Protein AF-A0A7S1RWF3-F1 (afdb_monomer)

Organism: Alexandrium catenella (NCBI:txid2925)

Mean predicted aligned error: 12.51 Å

Sequence (361 aa):
VRQMLWALLYLHDNSIVHRDLKLENWLIEEVDGPTRVKLIDFGLSCTWDWDQGRLLTRSCGTTCYMAPEVVERRKYTHKADLWSLGVIVSSLLSGRRPQRAESTFGRGLTYECFGASIAELSGECHTPESCECEAWPDDVSSAARDFVERLLAPDPDERMDARQALGHPWLLQHCGRPGGGAYRRQKADNTYPSLIEGWRRFAELSPVMRALLVEFAFASRWPEGSMRPAVELWAELSEHQATVRLVDFEHRLKQSIGSEAAARLFSTIASSRRSVDSLAPEQIGYSEFLAACLPGCFTNDHLVSEVFRMLDTDNDGLIARAELLAVAAPASTAFAQSQRRAGNDLLCLSEFARLMSGLRR

Secondary structure (DSSP, 8-state):
-HHHHHHHHHHHHTTEE-----GGGEEES-SSSS--EEE--GGG-EE--TTTT--B----S-GGG--HHHHTT--B-THHHHHHHHHHHHHHHH-PPPPP--S-TT--HHHHHHHHHHHHHHT-----TT---PPPPTTS-HHHHHHHHHHS-SSTTTSPPHHHHHT-HHHHHTTS-SSS---------S--HHHHHHHHHHHHS-HHHHHHHHHHHHHPPPPTTTTHHHHHHHHHHTTTSSSEEHHHHHHHHHHHH-HHHHHHHHHHHHTTS-TT----TTEE-HHHHHHHHHHHHS-HHHHHHHHHHHH-SS-SSEEEHHHHHHH-TTTHHHHHHHHHTTT-SEEEHHHHHHHTGGG--

Solvent-accessible surface area (backbone atoms only — not comparable to full-atom values): 20679 Å² total; per-residue (Å²): 106,74,66,57,35,45,54,48,36,48,33,50,77,67,30,34,35,52,51,49,58,49,73,89,32,50,44,67,79,42,93,92,50,78,89,41,74,45,83,52,75,67,87,66,37,47,79,46,55,74,93,73,69,60,63,44,60,83,66,72,60,53,77,52,32,55,26,65,47,42,77,64,55,36,67,40,64,65,50,40,46,34,22,10,47,20,48,48,52,47,25,69,72,63,74,44,78,78,59,72,61,78,82,61,90,91,56,52,47,76,49,56,57,48,40,52,72,54,24,70,78,70,76,64,78,85,74,68,99,78,69,82,56,74,74,78,56,90,85,59,49,70,51,55,50,53,54,33,51,38,24,54,36,84,53,62,85,77,20,41,50,45,68,57,52,65,70,31,64,51,58,58,68,63,74,76,57,91,73,90,76,62,73,74,80,61,75,81,84,70,70,67,61,50,39,55,50,6,36,52,24,43,60,61,31,51,69,46,58,36,23,49,37,24,48,47,47,63,74,55,84,74,64,87,72,60,58,45,71,54,56,53,50,46,53,60,41,19,70,72,49,78,38,32,38,52,68,50,46,26,68,69,33,32,86,80,64,32,49,72,54,34,50,52,49,48,49,50,43,33,72,25,53,63,93,81,65,89,65,57,80,60,33,31,49,63,42,35,51,50,27,31,26,43,62,34,61,41,58,57,72,58,50,50,51,52,53,46,56,69,38,23,78,85,70,80,66,41,34,41,60,67,38,47,47,70,73,28,87,66,49,24,60,60,42,57,55,56,36,65,78,70,74,56,68,60,39,40,66,73,56,49,48,58,70,49,41,37,53,76,109

Nearest PDB structures (foldseek):
  8p5l-assembly2_B  TM=7.449E-01  e=4.220E-08  Homo sapiens
  6ed6-assembly1_A  TM=7.618E-01  e=1.957E-06  Homo sapiens
  5hvk-assembly1_A  TM=7.773E-01  e=6.101E-06  Homo sapiens
  6cth-assembly1_A  TM=6.795E-01  e=2.649E-05  Theobroma cacao
  5tos-assembly2_B  TM=5.920E-01  e=6.762E-03  Arabidopsis thaliana

pLDDT: mean 77.28, std 18.46, range [28.23, 97.44]

Foldseek 3Di:
DLLVLQVLQLQVVVQKAQLADDPVQWDFPDPPDQGDIDGDDSVVMDGHDPPVVDFDQDQDYDQLLFALCSVVSHTHDSLRVLSSVLQVLLCVQQVDDRDHQPDDPRDRVVCLLLVQVVVVVVVDDDDDPPRPSPDGPPPQDPLSNVLSCLSNPNDSVSRDHSVRSSVRPVNVVVPDDPDDRPPPPPPPPPDLVLQVVLLQLLLLADLLVLLLLLLCLVPDDDDPPLCVVLVVVCCQQCVSHQWRFLVSQLVVCCVPQRNVVSNSSLLSLLSSDFPPDPDDSRIHGPSSSSSSRVLSSDPLLVVLVSSQPQQPPVPPQKHALVSLCVRRVGSSVVVSVVVVVVPDRIHGSVRSSVSSCSSVD

Radius of gyration: 24.41 Å; Cα contacts (8 Å, |Δi|>4): 459; chains: 1; bounding box: 65×36×68 Å

Structure (mmCIF, N/CA/C/O backbone):
data_AF-A0A7S1RWF3-F1
#
_entry.id   AF-A0A7S1RWF3-F1
#
loop_
_atom_site.group_PDB
_atom_site.id
_atom_site.type_symbol
_atom_site.label_atom_id
_atom_site.label_alt_id
_atom_site.label_comp_id
_atom_site.label_asym_id
_atom_site.label_entity_id
_atom_site.label_seq_id
_atom_site.pdbx_PDB_ins_code
_atom_site.Cartn_x
_atom_site.Cartn_y
_atom_site.Cartn_z
_atom_site.occupancy
_atom_site.B_iso_or_equiv
_atom_site.auth_seq_id
_atom_site.auth_comp_id
_atom_site.auth_asym_id
_atom_site.auth_atom_id
_atom_site.pdbx_PDB_model_num
ATOM 1 N N . VAL A 1 1 ? 14.019 2.494 -6.055 1.00 90.19 1 VAL A N 1
ATOM 2 C CA . VAL A 1 1 ? 13.656 1.262 -6.802 1.00 90.19 1 VAL A CA 1
ATOM 3 C C . VAL A 1 1 ? 12.891 0.248 -5.963 1.00 90.19 1 VAL A C 1
ATOM 5 O O . VAL A 1 1 ? 11.731 0.023 -6.257 1.00 90.19 1 VAL A O 1
ATOM 8 N N . ARG A 1 2 ? 13.464 -0.331 -4.899 1.00 86.81 2 ARG A N 1
ATOM 9 C CA . ARG A 1 2 ? 12.775 -1.368 -4.099 1.00 86.81 2 ARG A CA 1
ATOM 10 C C . ARG A 1 2 ? 11.379 -0.949 -3.590 1.00 86.81 2 ARG A C 1
ATOM 12 O O . ARG A 1 2 ? 10.420 -1.681 -3.769 1.00 86.81 2 ARG A O 1
ATOM 19 N N . GLN A 1 3 ? 11.253 0.271 -3.061 1.00 86.69 3 GLN A N 1
ATOM 20 C CA . GLN A 1 3 ? 9.960 0.851 -2.660 1.00 86.69 3 GLN A CA 1
ATOM 21 C C . GLN A 1 3 ? 8.982 1.044 -3.831 1.00 86.69 3 GLN A C 1
ATOM 23 O O . GLN A 1 3 ? 7.784 0.847 -3.662 1.00 86.69 3 GLN A O 1
ATOM 28 N N . MET A 1 4 ? 9.490 1.383 -5.023 1.00 93.62 4 MET A N 1
ATOM 29 C CA . MET A 1 4 ? 8.667 1.512 -6.230 1.00 93.62 4 MET A CA 1
ATOM 30 C C . MET A 1 4 ? 8.064 0.157 -6.607 1.00 93.62 4 MET A C 1
ATOM 32 O O . MET A 1 4 ? 6.874 0.070 -6.876 1.00 93.62 4 MET A O 1
ATOM 36 N N . LEU A 1 5 ? 8.861 -0.914 -6.536 1.00 91.94 5 LEU A N 1
ATOM 37 C CA . LEU A 1 5 ? 8.384 -2.273 -6.780 1.00 91.94 5 LEU A CA 1
ATOM 38 C C . LEU A 1 5 ? 7.345 -2.747 -5.760 1.00 91.94 5 LEU A C 1
ATOM 40 O O . LEU A 1 5 ? 6.425 -3.445 -6.162 1.00 91.94 5 LEU A O 1
ATOM 44 N N . TRP A 1 6 ? 7.439 -2.375 -4.477 1.00 84.75 6 TRP A N 1
ATOM 45 C CA . TRP A 1 6 ? 6.375 -2.704 -3.511 1.00 84.75 6 TRP A CA 1
ATOM 46 C C . TRP A 1 6 ? 5.055 -2.040 -3.854 1.00 84.75 6 TRP A C 1
ATOM 48 O O . TRP A 1 6 ? 4.017 -2.686 -3.756 1.00 84.75 6 TRP A O 1
ATOM 58 N N . ALA A 1 7 ? 5.097 -0.776 -4.278 1.00 90.25 7 ALA A N 1
ATOM 59 C CA . ALA A 1 7 ? 3.901 -0.091 -4.740 1.00 90.25 7 ALA A CA 1
ATOM 60 C C . ALA A 1 7 ? 3.307 -0.807 -5.964 1.00 90.25 7 ALA A C 1
ATOM 62 O O . ALA A 1 7 ? 2.114 -1.087 -5.968 1.00 90.25 7 ALA A O 1
ATOM 63 N N . LEU A 1 8 ? 4.126 -1.179 -6.956 1.00 92.75 8 LEU A N 1
ATOM 64 C CA . LEU A 1 8 ? 3.636 -1.912 -8.132 1.00 92.75 8 LEU A CA 1
ATOM 65 C C . LEU A 1 8 ? 3.104 -3.300 -7.787 1.00 92.75 8 LEU A C 1
ATOM 67 O O . LEU A 1 8 ? 2.027 -3.648 -8.249 1.00 92.75 8 LEU A O 1
ATOM 71 N N . LEU A 1 9 ? 3.802 -4.056 -6.937 1.00 85.88 9 LEU A N 1
ATOM 72 C CA . LEU A 1 9 ? 3.332 -5.356 -6.464 1.00 85.88 9 LEU A CA 1
ATOM 73 C C . LEU A 1 9 ? 1.958 -5.223 -5.803 1.00 85.88 9 LEU A C 1
ATOM 75 O O . LEU A 1 9 ? 1.048 -5.969 -6.141 1.00 85.88 9 LEU A O 1
ATOM 79 N N . TYR A 1 10 ? 1.797 -4.241 -4.913 1.00 83.50 10 TYR A N 1
ATOM 80 C CA . TYR A 1 10 ? 0.520 -3.977 -4.258 1.00 83.50 10 TYR A CA 1
ATOM 81 C C . TYR A 1 10 ? -0.584 -3.645 -5.268 1.00 83.50 10 TYR A C 1
ATOM 83 O O . TYR A 1 10 ? -1.677 -4.199 -5.174 1.00 83.50 10 TYR A O 1
ATOM 91 N N . LEU A 1 11 ? -0.317 -2.763 -6.237 1.00 89.31 11 LEU A N 1
ATOM 92 C CA . LEU A 1 11 ? -1.302 -2.416 -7.264 1.00 89.31 11 LEU A CA 1
ATOM 93 C C . LEU A 1 11 ? -1.687 -3.633 -8.107 1.00 89.31 11 LEU A C 1
ATOM 95 O O . LEU A 1 11 ? -2.872 -3.890 -8.298 1.00 89.31 11 LEU A O 1
ATOM 99 N N . HIS A 1 12 ? -0.702 -4.400 -8.571 1.00 88.81 12 HIS A N 1
ATOM 100 C CA . HIS A 1 12 ? -0.916 -5.534 -9.469 1.00 88.81 12 HIS A CA 1
ATOM 101 C C . HIS A 1 12 ? -1.639 -6.690 -8.766 1.00 88.81 12 HIS A C 1
ATOM 103 O O . HIS A 1 12 ? -2.588 -7.230 -9.337 1.00 88.81 12 HIS A O 1
ATOM 109 N N . ASP A 1 13 ? -1.283 -6.990 -7.510 1.00 80.38 13 ASP A N 1
ATOM 110 C CA . ASP A 1 13 ? -1.994 -7.965 -6.666 1.00 80.38 13 ASP A CA 1
ATOM 111 C C . ASP A 1 13 ? -3.457 -7.524 -6.417 1.00 80.38 13 ASP A C 1
ATOM 113 O O . ASP A 1 13 ? -4.355 -8.359 -6.354 1.00 80.38 13 ASP A O 1
ATOM 117 N N . ASN A 1 14 ? -3.728 -6.212 -6.359 1.00 79.81 14 ASN A 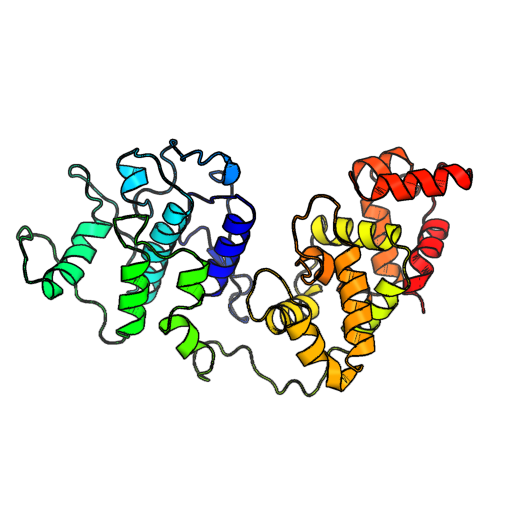N 1
ATOM 118 C CA . ASN A 1 14 ? -5.078 -5.640 -6.244 1.00 79.81 14 ASN A CA 1
ATOM 119 C C . ASN A 1 14 ? -5.738 -5.343 -7.596 1.00 79.81 14 ASN A C 1
ATOM 121 O O . ASN A 1 14 ? -6.684 -4.556 -7.659 1.00 79.81 14 ASN A O 1
ATOM 125 N N . SER A 1 15 ? -5.277 -5.968 -8.684 1.00 85.06 15 SER A N 1
ATOM 126 C CA . SER A 1 15 ? -5.924 -5.834 -9.993 1.00 85.06 15 SER A CA 1
ATOM 127 C C . SER A 1 15 ? -5.938 -4.395 -10.526 1.00 85.06 15 SER A C 1
ATOM 129 O O . SER A 1 15 ? -6.867 -4.005 -11.224 1.00 85.06 15 SER A O 1
ATOM 131 N N . ILE A 1 16 ? -4.937 -3.574 -10.204 1.00 89.88 16 ILE A N 1
ATOM 132 C CA . ILE A 1 16 ? -4.813 -2.180 -10.653 1.00 89.88 16 ILE A CA 1
ATOM 133 C C . ILE A 1 16 ? -3.540 -2.030 -11.482 1.00 89.88 16 ILE A C 1
ATOM 135 O O . ILE A 1 16 ? -2.468 -2.411 -11.036 1.00 89.88 16 ILE A O 1
ATOM 139 N N . VAL A 1 17 ? -3.634 -1.415 -12.662 1.00 93.75 17 VAL A N 1
ATOM 140 C CA . VAL A 1 17 ? -2.478 -1.055 -13.505 1.00 93.75 17 VAL A CA 1
ATOM 141 C C . VAL A 1 17 ? -2.359 0.465 -13.563 1.00 93.75 17 VAL A C 1
ATOM 143 O O . VAL A 1 17 ? -3.365 1.136 -13.807 1.00 93.75 17 VAL A O 1
ATOM 146 N N . HIS A 1 18 ? -1.157 1.013 -13.352 1.00 96.56 18 HIS A N 1
ATOM 147 C CA . HIS A 1 18 ? -0.939 2.461 -13.258 1.00 96.56 18 HIS A CA 1
ATOM 148 C C . HIS A 1 18 ? -0.924 3.152 -14.630 1.00 96.56 18 HIS A C 1
ATOM 150 O O . HIS A 1 18 ? -1.575 4.175 -14.832 1.00 96.56 18 HIS A O 1
ATOM 156 N N . ARG A 1 19 ? -0.205 2.576 -15.603 1.00 94.81 19 ARG A N 1
ATOM 157 C CA . ARG A 1 19 ? -0.109 3.000 -17.018 1.00 94.81 19 ARG A CA 1
ATOM 158 C C . ARG A 1 19 ? 0.566 4.343 -17.307 1.00 94.81 19 ARG A C 1
ATOM 160 O O . ARG A 1 19 ? 0.752 4.675 -18.474 1.00 94.81 19 ARG A O 1
ATOM 167 N N . ASP A 1 20 ? 0.943 5.110 -16.290 1.00 94.69 20 ASP A N 1
ATOM 168 C CA . ASP A 1 20 ? 1.729 6.345 -16.458 1.00 94.69 20 ASP A CA 1
ATOM 169 C C . ASP A 1 20 ? 2.846 6.479 -15.417 1.00 94.69 20 ASP A C 1
ATOM 171 O O . ASP A 1 20 ? 2.928 7.457 -14.676 1.00 94.69 20 ASP A O 1
ATOM 175 N N . LEU A 1 21 ? 3.688 5.453 -15.290 1.00 96.12 21 LEU A N 1
ATOM 176 C CA . LEU A 1 21 ? 4.871 5.562 -14.438 1.00 96.12 21 LEU A CA 1
ATOM 177 C C . LEU A 1 21 ? 5.940 6.406 -15.129 1.00 96.12 21 LEU A C 1
ATOM 179 O O . LEU A 1 21 ? 6.385 6.097 -16.231 1.00 96.12 21 LEU A O 1
ATOM 183 N N . LYS A 1 22 ? 6.374 7.448 -14.429 1.00 90.44 22 LYS A N 1
ATOM 184 C CA . LYS A 1 22 ? 7.424 8.384 -14.836 1.00 90.44 22 LYS A CA 1
ATOM 185 C C . LYS A 1 22 ? 8.070 8.988 -13.596 1.00 90.44 22 LYS A C 1
ATOM 187 O O . LYS A 1 22 ? 7.510 8.865 -12.506 1.00 90.44 22 LYS A O 1
ATOM 192 N N . LEU A 1 23 ? 9.238 9.613 -13.735 1.00 90.69 23 LEU A N 1
ATOM 193 C CA . LEU A 1 23 ? 9.972 10.169 -12.587 1.00 90.69 23 LEU A CA 1
ATOM 194 C C . LEU A 1 23 ? 9.134 11.198 -11.814 1.00 90.69 23 LEU A C 1
ATOM 196 O O . LEU A 1 23 ? 9.163 11.220 -10.590 1.00 90.69 23 LEU A O 1
ATOM 200 N N . GLU A 1 24 ? 8.337 11.986 -12.528 1.00 92.50 24 GLU A N 1
ATOM 201 C CA . GLU A 1 24 ? 7.457 13.028 -12.002 1.00 92.50 24 GLU A CA 1
ATOM 202 C C . GLU A 1 24 ? 6.337 12.474 -11.111 1.00 92.50 24 GLU A C 1
ATOM 204 O O . GLU A 1 24 ? 5.846 13.183 -10.236 1.00 92.50 24 GLU A O 1
ATOM 209 N N . ASN A 1 25 ? 5.966 11.202 -11.295 1.00 96.06 25 ASN A N 1
ATOM 210 C CA . ASN A 1 25 ? 4.924 10.539 -10.511 1.00 96.06 25 ASN A CA 1
ATOM 211 C C . ASN A 1 25 ? 5.475 9.829 -9.259 1.00 96.06 25 ASN A C 1
ATOM 213 O O . ASN A 1 25 ? 4.728 9.146 -8.559 1.00 96.06 25 ASN A O 1
ATOM 217 N N . TRP A 1 26 ? 6.762 10.006 -8.937 1.00 94.69 26 TRP A N 1
ATOM 218 C CA . TRP A 1 26 ? 7.374 9.521 -7.699 1.00 94.69 26 TRP A CA 1
ATOM 219 C C . TRP A 1 26 ? 7.834 10.690 -6.833 1.00 94.69 26 TRP A C 1
ATOM 221 O O . TRP A 1 26 ? 8.863 11.309 -7.093 1.00 94.69 26 TRP A O 1
ATOM 231 N N . LEU A 1 27 ? 7.095 10.962 -5.759 1.00 92.81 27 LEU A N 1
ATOM 232 C CA . LEU A 1 27 ? 7.459 12.000 -4.797 1.00 92.81 27 LEU A CA 1
ATOM 233 C C . LEU A 1 27 ? 8.347 11.438 -3.692 1.00 92.81 27 LEU A C 1
ATOM 235 O O . LEU A 1 27 ? 8.145 10.308 -3.249 1.00 92.81 27 LEU A O 1
ATOM 239 N N . ILE A 1 28 ? 9.286 12.250 -3.214 1.00 88.50 28 ILE A N 1
ATOM 240 C CA . ILE A 1 28 ? 10.064 11.971 -2.005 1.00 88.50 28 ILE A CA 1
ATOM 241 C C . ILE A 1 28 ? 9.372 12.676 -0.836 1.00 88.50 28 ILE A C 1
ATOM 243 O O . ILE A 1 28 ? 9.060 13.858 -0.937 1.00 88.50 28 ILE A O 1
ATOM 247 N N . GLU A 1 29 ? 9.104 11.943 0.246 1.00 80.25 29 GLU A N 1
ATOM 248 C CA . GLU A 1 29 ? 8.371 12.453 1.415 1.00 80.25 29 GLU A CA 1
ATOM 249 C C . GLU A 1 29 ? 9.131 13.568 2.148 1.00 80.25 29 GLU A C 1
ATOM 251 O O . GLU A 1 29 ? 8.554 14.607 2.438 1.00 80.25 29 GLU A O 1
ATOM 256 N N . GLU A 1 30 ? 10.429 13.375 2.389 1.00 77.44 30 GLU A N 1
ATOM 257 C CA . GLU A 1 30 ? 11.297 14.325 3.091 1.00 77.44 30 GLU A CA 1
ATOM 258 C C . GLU A 1 30 ? 12.617 14.475 2.312 1.00 77.44 30 GLU A C 1
ATOM 260 O O . GLU A 1 30 ? 13.217 13.472 1.919 1.00 77.44 30 GLU A O 1
ATOM 265 N N . VAL A 1 31 ? 13.090 15.710 2.095 1.00 76.56 31 VAL A N 1
ATOM 266 C CA . VAL A 1 31 ? 14.331 15.986 1.333 1.00 76.56 31 VAL A CA 1
ATOM 267 C C . VAL A 1 31 ? 15.580 15.542 2.102 1.00 76.56 31 VAL A C 1
ATOM 269 O O . VAL A 1 31 ? 16.462 14.908 1.528 1.00 76.56 31 VAL A O 1
ATOM 272 N N . ASP A 1 32 ? 15.619 15.821 3.407 1.00 77.31 32 ASP A N 1
ATOM 273 C CA . ASP A 1 32 ? 16.770 15.549 4.284 1.00 77.31 32 ASP A CA 1
ATOM 274 C C . ASP A 1 32 ? 16.570 14.305 5.175 1.00 77.31 32 ASP A C 1
ATOM 276 O O . ASP A 1 32 ? 17.379 14.005 6.057 1.00 77.31 32 ASP A O 1
ATOM 280 N N . GLY A 1 33 ? 15.463 13.587 4.967 1.00 67.06 33 GLY A N 1
ATOM 281 C CA . GLY A 1 33 ? 15.070 12.410 5.735 1.00 67.06 33 GLY A CA 1
ATOM 282 C C . GLY A 1 33 ? 15.499 11.085 5.094 1.00 67.06 33 GLY A C 1
ATOM 283 O O . GLY A 1 33 ? 16.120 11.049 4.027 1.00 67.06 33 GLY A O 1
ATOM 284 N N . PRO A 1 34 ? 15.159 9.941 5.719 1.00 65.19 34 PRO A N 1
ATOM 285 C CA . PRO A 1 34 ? 15.287 8.652 5.053 1.00 65.19 34 PRO A CA 1
ATOM 286 C C . PRO A 1 34 ? 14.452 8.665 3.768 1.00 65.19 34 PRO A C 1
ATOM 288 O O . PRO A 1 34 ? 13.264 8.980 3.803 1.00 65.19 34 PRO A O 1
ATOM 291 N N . THR A 1 35 ? 15.054 8.291 2.637 1.00 78.44 35 THR A N 1
ATOM 292 C CA . THR A 1 35 ? 14.375 8.322 1.337 1.00 78.44 35 THR A CA 1
ATOM 293 C C . THR A 1 35 ? 13.134 7.433 1.357 1.00 78.44 35 THR A C 1
ATOM 295 O O . THR A 1 35 ? 13.234 6.202 1.345 1.00 78.44 35 THR A O 1
ATOM 298 N N . ARG A 1 36 ? 11.958 8.059 1.363 1.00 78.00 36 ARG A N 1
ATOM 299 C CA . ARG A 1 36 ? 10.649 7.412 1.247 1.00 78.00 36 ARG A CA 1
ATOM 300 C C . ARG A 1 36 ? 9.979 7.924 -0.013 1.00 78.00 36 ARG A C 1
ATOM 302 O O . ARG A 1 36 ? 9.821 9.132 -0.162 1.00 78.00 36 ARG A O 1
ATOM 309 N N . VAL A 1 37 ? 9.628 7.017 -0.921 1.00 87.88 37 VAL A N 1
ATOM 310 C CA . VAL A 1 37 ? 9.000 7.379 -2.197 1.00 87.88 37 VAL A CA 1
ATOM 311 C C . VAL A 1 37 ? 7.523 7.018 -2.201 1.00 87.88 37 VAL A C 1
ATOM 313 O O . VAL A 1 37 ? 7.147 5.930 -1.766 1.00 87.88 37 VAL A O 1
ATOM 316 N N . LYS A 1 38 ? 6.688 7.923 -2.707 1.00 89.44 38 LYS A N 1
ATOM 317 C CA . LYS A 1 38 ? 5.246 7.722 -2.866 1.00 89.44 38 LYS A CA 1
ATOM 318 C C . LYS A 1 38 ? 4.877 7.847 -4.340 1.00 89.44 38 LYS A C 1
ATOM 320 O O . LYS A 1 38 ? 5.266 8.815 -4.991 1.00 89.44 38 LYS A O 1
ATOM 325 N N . LEU A 1 39 ? 4.135 6.863 -4.842 1.00 94.69 39 LEU A N 1
ATOM 326 C CA . LEU A 1 39 ? 3.538 6.908 -6.173 1.00 94.69 39 LEU A CA 1
ATOM 327 C C . LEU A 1 39 ? 2.311 7.822 -6.145 1.00 94.69 39 LEU A C 1
ATOM 329 O O . LEU A 1 39 ? 1.476 7.703 -5.245 1.00 94.69 39 LEU A O 1
ATOM 333 N N . ILE A 1 40 ? 2.208 8.718 -7.119 1.00 94.44 40 ILE A N 1
ATOM 334 C CA . ILE A 1 40 ? 1.082 9.637 -7.288 1.00 94.44 40 ILE A CA 1
ATOM 335 C C . ILE A 1 40 ? 0.477 9.520 -8.692 1.00 94.44 40 ILE A C 1
ATOM 337 O O . ILE A 1 40 ? 1.041 8.867 -9.561 1.00 94.44 40 ILE A O 1
ATOM 341 N N . ASP A 1 41 ? -0.638 10.226 -8.894 1.00 92.62 41 ASP A N 1
ATOM 342 C CA . ASP A 1 41 ? -1.327 10.408 -10.179 1.00 92.62 41 ASP A CA 1
ATOM 343 C C . ASP A 1 41 ? -1.885 9.123 -10.817 1.00 92.62 41 ASP A C 1
ATOM 345 O O . ASP A 1 41 ? -1.406 8.605 -11.822 1.00 92.62 41 ASP A O 1
ATOM 349 N N . PHE A 1 42 ? -3.006 8.666 -10.259 1.00 94.38 42 PHE A N 1
ATOM 350 C CA . PHE A 1 42 ? -3.774 7.527 -10.759 1.00 94.38 42 PHE A CA 1
ATOM 351 C C . PHE A 1 42 ? -4.780 7.914 -11.860 1.00 94.38 42 PHE A C 1
ATOM 353 O O . PHE A 1 42 ? -5.691 7.140 -12.159 1.00 94.38 42 PHE A O 1
ATOM 360 N N . GLY A 1 43 ? -4.661 9.102 -12.470 1.00 90.50 43 GLY A N 1
ATOM 361 C CA . GLY A 1 43 ? -5.627 9.601 -13.458 1.00 90.50 43 GLY A CA 1
ATOM 362 C C . GLY A 1 43 ? -5.718 8.744 -14.725 1.00 90.50 43 GLY A C 1
ATOM 363 O O . GLY A 1 43 ? -6.749 8.723 -15.402 1.00 90.50 43 GLY A O 1
ATOM 364 N N . LEU A 1 44 ? -4.651 8.000 -15.030 1.00 90.38 44 LEU A N 1
ATOM 365 C CA . LEU A 1 44 ? -4.608 7.023 -16.113 1.00 90.38 44 LEU A CA 1
ATOM 366 C C . LEU A 1 44 ? -4.695 5.578 -15.626 1.00 90.38 44 LEU A C 1
ATOM 368 O O . LEU A 1 44 ? -4.688 4.690 -16.469 1.00 90.38 44 LEU A O 1
ATOM 372 N N . SER A 1 45 ? -4.850 5.305 -14.334 1.00 92.19 45 SER A N 1
ATOM 373 C CA . SER A 1 45 ? -4.933 3.934 -13.826 1.00 92.19 45 SER A CA 1
ATOM 374 C C . SER A 1 45 ? -6.234 3.240 -14.247 1.00 92.19 45 SER A C 1
ATOM 376 O O . SER A 1 45 ? -7.222 3.880 -14.618 1.00 92.19 45 SER A O 1
ATOM 378 N N . CYS A 1 46 ? -6.254 1.910 -14.230 1.00 89.06 46 CYS A N 1
ATOM 379 C CA . CYS A 1 46 ? -7.488 1.139 -14.399 1.00 89.06 46 CYS A CA 1
ATOM 380 C C . CYS A 1 46 ? -7.455 -0.176 -13.636 1.00 89.06 46 CYS A C 1
ATOM 382 O O . CYS A 1 46 ? -6.383 -0.708 -13.351 1.00 89.06 46 CYS A O 1
ATOM 384 N N . THR A 1 47 ? -8.641 -0.722 -13.378 1.00 85.69 47 THR A N 1
ATOM 385 C CA . THR A 1 47 ? -8.776 -2.091 -12.896 1.00 85.69 47 THR A CA 1
ATOM 386 C C . THR A 1 47 ? -8.586 -3.092 -14.033 1.00 85.69 47 THR A C 1
ATOM 388 O O . THR A 1 47 ? -8.913 -2.828 -15.194 1.00 85.69 47 THR A O 1
ATOM 391 N N . TRP A 1 48 ? -8.031 -4.243 -13.689 1.00 75.44 48 TRP A N 1
ATOM 392 C CA . TRP A 1 48 ? -7.721 -5.350 -14.570 1.00 75.44 48 TRP A CA 1
ATOM 393 C C . TRP A 1 48 ? -8.320 -6.627 -14.004 1.00 75.44 48 TRP A C 1
ATOM 395 O O . TRP A 1 48 ? -7.970 -7.037 -12.909 1.00 75.44 48 TRP A O 1
ATOM 405 N N . ASP A 1 49 ? -9.193 -7.283 -14.752 1.00 72.19 49 ASP A N 1
ATOM 406 C CA . ASP A 1 49 ? -9.766 -8.550 -14.310 1.00 72.19 49 ASP A CA 1
ATOM 407 C C . ASP A 1 49 ? -8.856 -9.714 -14.737 1.00 72.19 49 ASP A C 1
ATOM 409 O O . ASP A 1 49 ? -8.818 -10.084 -15.919 1.00 72.19 49 ASP A O 1
ATOM 413 N N . TRP A 1 50 ? -8.104 -10.264 -13.776 1.00 66.44 50 TRP A N 1
ATOM 414 C CA . TRP A 1 50 ? -7.241 -11.429 -13.983 1.00 66.44 50 TRP A CA 1
ATOM 415 C C . TRP A 1 50 ? -8.031 -12.682 -14.367 1.00 66.44 50 TRP A C 1
ATOM 417 O O . TRP A 1 50 ? -7.573 -13.443 -15.220 1.00 66.44 50 TRP A O 1
ATOM 427 N N . ASP A 1 51 ? -9.229 -12.860 -13.805 1.00 58.88 51 ASP A N 1
ATOM 428 C CA . ASP A 1 51 ? -10.041 -14.070 -13.959 1.00 58.88 51 ASP A CA 1
ATOM 429 C C . ASP A 1 51 ? -10.657 -14.171 -15.357 1.00 58.88 51 ASP A C 1
ATOM 431 O O . ASP A 1 51 ? -10.911 -15.262 -15.870 1.00 58.88 51 ASP A O 1
ATOM 435 N N . GLN A 1 52 ? -10.865 -13.029 -16.016 1.00 60.16 52 GLN A N 1
ATOM 436 C CA . GLN A 1 52 ? -11.404 -12.981 -17.375 1.00 60.16 52 GLN A CA 1
ATOM 437 C C . GLN A 1 52 ? -10.329 -12.906 -18.468 1.00 60.16 52 GLN A C 1
ATOM 439 O O . GLN A 1 52 ? -10.679 -12.843 -19.650 1.00 60.16 52 GLN A O 1
ATOM 444 N N . GLY A 1 53 ? -9.038 -12.859 -18.109 1.00 61.88 53 GLY A N 1
ATOM 445 C CA . GLY A 1 53 ? -7.934 -12.735 -19.071 1.00 61.88 53 GLY A CA 1
ATOM 446 C C . GLY A 1 53 ? -8.059 -11.512 -19.994 1.00 61.88 53 GLY A C 1
ATOM 447 O O . GLY A 1 53 ? -7.608 -11.535 -21.144 1.00 61.88 53 GLY A O 1
ATOM 448 N N . ARG A 1 54 ? -8.743 -10.451 -19.543 1.00 70.06 54 ARG A N 1
ATOM 449 C CA . ARG A 1 54 ? -9.095 -9.308 -20.395 1.00 70.06 54 ARG A CA 1
ATOM 450 C C . ARG A 1 54 ? -7.895 -8.410 -20.618 1.00 70.06 54 ARG A C 1
ATOM 452 O O . ARG A 1 54 ? -7.572 -7.630 -19.741 1.00 70.06 54 ARG A O 1
ATOM 459 N N . LEU A 1 55 ? -7.328 -8.444 -21.824 1.00 80.50 55 LEU A N 1
ATOM 460 C CA . LEU A 1 55 ? -6.206 -7.580 -22.190 1.00 80.50 55 LEU A CA 1
ATOM 461 C C . LEU A 1 55 ? -6.552 -6.087 -22.353 1.00 80.50 55 LEU A C 1
ATOM 463 O O . LEU A 1 55 ? -7.643 -5.733 -22.805 1.00 80.50 55 LEU A O 1
ATOM 467 N N . LEU A 1 56 ? -5.593 -5.210 -22.035 1.00 85.31 56 LEU A N 1
ATOM 468 C CA . LEU A 1 56 ? -5.737 -3.756 -22.025 1.00 85.31 56 LEU A CA 1
ATOM 469 C C . LEU A 1 56 ? -5.519 -3.312 -23.462 1.00 85.31 56 LEU A C 1
ATOM 471 O O . LEU A 1 56 ? -4.574 -3.746 -24.110 1.00 85.31 56 LEU A O 1
ATOM 475 N N . THR A 1 57 ? -6.396 -2.456 -23.971 1.00 84.94 57 THR A N 1
ATOM 476 C CA . THR A 1 57 ? -6.373 -2.031 -25.382 1.00 84.94 57 THR A CA 1
ATOM 477 C C . THR A 1 57 ? -6.135 -0.537 -25.552 1.00 84.94 57 THR A C 1
ATOM 479 O O . THR A 1 57 ? -5.733 -0.087 -26.623 1.00 84.94 57 THR A O 1
ATOM 482 N N . ARG A 1 58 ? -6.386 0.263 -24.509 1.00 86.62 58 ARG A N 1
ATOM 483 C CA . ARG A 1 58 ? -6.191 1.713 -24.557 1.00 86.62 58 ARG A CA 1
ATOM 484 C C . ARG A 1 58 ? -4.701 2.035 -24.483 1.00 86.62 58 ARG A C 1
ATOM 486 O O . ARG A 1 58 ? -4.077 1.791 -23.456 1.00 86.62 58 ARG A O 1
ATOM 493 N N . SER A 1 59 ? -4.166 2.647 -25.534 1.00 83.38 59 SER A N 1
ATOM 494 C CA . SER A 1 59 ? -2.834 3.259 -25.523 1.00 83.38 59 SER A CA 1
ATOM 495 C C . SER A 1 59 ? -2.888 4.593 -24.769 1.00 83.38 59 SER A C 1
ATOM 497 O O . SER A 1 59 ? -3.576 5.520 -25.200 1.00 83.38 59 SER A O 1
ATOM 499 N N . CYS A 1 60 ? -2.188 4.697 -23.641 1.00 84.62 60 CYS A N 1
ATOM 500 C CA 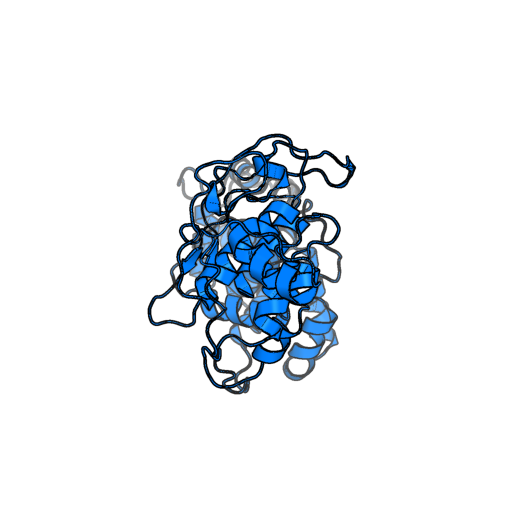. CYS A 1 60 ? -2.078 5.911 -22.825 1.00 84.62 60 CYS A CA 1
ATOM 501 C C . CYS A 1 60 ? -0.784 5.901 -22.000 1.00 84.62 60 CYS A C 1
ATOM 503 O O . CYS A 1 60 ? -0.145 4.859 -21.892 1.00 84.62 60 CYS A O 1
ATOM 505 N N . GLY A 1 61 ? -0.416 7.063 -21.451 1.00 83.25 61 GLY A N 1
ATOM 506 C CA . GLY A 1 61 ? 0.808 7.279 -20.672 1.00 83.25 61 GLY A CA 1
ATOM 507 C C . GLY A 1 61 ? 1.745 8.299 -21.323 1.00 83.25 61 GLY A C 1
ATOM 508 O O . GLY A 1 61 ? 1.379 8.981 -22.286 1.00 83.25 61 GLY A O 1
ATOM 509 N N . THR A 1 62 ? 2.973 8.375 -20.823 1.00 80.06 62 THR A N 1
ATOM 510 C CA . THR A 1 62 ? 4.017 9.276 -21.322 1.00 80.06 62 THR A CA 1
ATOM 511 C C . THR A 1 62 ? 4.946 8.541 -22.293 1.00 80.06 62 THR A C 1
ATOM 513 O O . THR A 1 62 ? 5.580 7.557 -21.925 1.00 80.06 62 THR A O 1
ATOM 516 N N . THR A 1 63 ? 5.044 9.012 -23.543 1.00 79.94 63 THR A N 1
ATOM 517 C CA . THR A 1 63 ? 5.637 8.271 -24.680 1.00 79.94 63 THR A CA 1
ATOM 518 C C . THR A 1 63 ? 7.030 7.686 -24.426 1.00 79.94 63 THR A C 1
ATOM 520 O O . THR A 1 63 ? 7.283 6.561 -24.839 1.00 79.94 63 THR A O 1
ATOM 523 N N . CYS A 1 64 ? 7.929 8.403 -23.744 1.00 79.38 64 CYS A N 1
ATOM 524 C CA . CYS A 1 64 ? 9.290 7.920 -23.469 1.00 79.38 64 CYS A CA 1
ATOM 525 C C . CYS A 1 64 ? 9.366 6.797 -22.417 1.00 79.38 64 CYS A C 1
ATOM 527 O O . CYS A 1 64 ? 10.400 6.147 -22.313 1.00 79.38 64 CYS A O 1
ATOM 529 N N . TYR A 1 65 ? 8.285 6.535 -21.677 1.00 84.50 65 TYR A N 1
ATOM 530 C CA . TYR A 1 65 ? 8.192 5.465 -20.679 1.00 84.50 65 TYR A CA 1
ATOM 531 C C . TYR A 1 65 ? 7.304 4.299 -21.131 1.00 84.50 65 TYR A C 1
ATOM 533 O O . TYR A 1 65 ? 7.199 3.301 -20.420 1.00 84.50 65 TYR A O 1
ATOM 541 N N . MET A 1 66 ? 6.630 4.408 -22.280 1.00 83.69 66 MET A N 1
ATOM 542 C CA . MET A 1 66 ? 5.685 3.388 -22.732 1.00 83.69 66 MET A CA 1
ATOM 543 C C . MET A 1 66 ? 6.391 2.104 -23.167 1.00 83.69 66 MET A C 1
ATOM 545 O O . MET A 1 66 ? 7.403 2.147 -23.866 1.00 83.69 66 MET A O 1
ATOM 549 N N . ALA A 1 67 ? 5.790 0.971 -22.807 1.00 86.56 67 ALA A N 1
ATOM 550 C CA . ALA A 1 67 ? 6.182 -0.340 -23.306 1.00 86.56 67 ALA A CA 1
ATOM 551 C C . ALA A 1 67 ? 5.913 -0.469 -24.819 1.00 86.56 67 ALA A C 1
ATOM 553 O O . ALA A 1 67 ? 4.954 0.140 -25.316 1.00 86.56 67 ALA A O 1
ATOM 554 N N . PRO A 1 68 ? 6.711 -1.258 -25.563 1.00 84.12 68 PRO A N 1
ATOM 555 C CA . PRO A 1 68 ? 6.577 -1.388 -27.014 1.00 84.12 68 PRO A CA 1
ATOM 556 C C . PRO A 1 68 ? 5.181 -1.870 -27.413 1.00 84.12 68 PRO A C 1
ATOM 558 O O . PRO A 1 68 ? 4.554 -1.287 -28.296 1.00 84.12 68 PRO A O 1
ATOM 561 N N . GLU A 1 69 ? 4.618 -2.836 -26.684 1.00 84.69 69 GLU A N 1
ATOM 562 C CA . GLU A 1 69 ? 3.270 -3.338 -26.936 1.00 84.69 69 GLU A CA 1
ATOM 563 C C . GLU A 1 69 ? 2.179 -2.262 -26.771 1.00 84.69 69 GLU A C 1
ATOM 565 O O . GLU A 1 69 ? 1.161 -2.310 -27.462 1.00 84.69 69 GLU A O 1
ATOM 570 N N . VAL A 1 70 ? 2.400 -1.251 -25.921 1.00 84.50 70 VAL A N 1
ATOM 571 C CA . VAL A 1 70 ? 1.479 -0.116 -25.743 1.00 84.50 70 VAL A CA 1
ATOM 572 C C . VAL A 1 70 ? 1.611 0.866 -26.907 1.00 84.50 70 VAL A C 1
ATOM 574 O O . VAL A 1 70 ? 0.597 1.270 -27.479 1.00 84.50 70 VAL A O 1
ATOM 577 N N . VAL A 1 71 ? 2.844 1.214 -27.297 1.00 79.38 71 VAL A N 1
ATOM 578 C CA . VAL A 1 71 ? 3.132 2.120 -28.430 1.00 79.38 71 VAL A CA 1
ATOM 579 C C . VAL A 1 71 ? 2.567 1.561 -29.734 1.00 79.38 71 VAL A C 1
ATOM 581 O O . VAL A 1 71 ? 1.948 2.280 -30.519 1.00 79.38 71 VAL A O 1
ATOM 584 N N . GLU A 1 72 ? 2.725 0.257 -29.938 1.00 77.94 72 GLU A N 1
ATOM 585 C CA . GLU A 1 72 ? 2.217 -0.468 -31.098 1.00 77.94 72 GLU A CA 1
ATOM 586 C C . GLU A 1 72 ? 0.705 -0.737 -31.038 1.00 77.94 72 GLU A C 1
ATOM 588 O O . GLU A 1 72 ? 0.150 -1.370 -31.937 1.00 77.94 72 GLU A O 1
ATOM 593 N N . ARG A 1 73 ? 0.018 -0.249 -29.995 1.00 81.00 73 ARG A N 1
ATOM 594 C CA . ARG A 1 73 ? -1.426 -0.421 -29.772 1.00 81.00 73 ARG A CA 1
ATOM 595 C C . ARG A 1 73 ? -1.854 -1.890 -29.742 1.00 81.00 73 ARG A C 1
ATOM 597 O O . ARG A 1 73 ? -2.995 -2.219 -30.082 1.00 81.00 73 ARG A O 1
ATOM 604 N N . ARG A 1 74 ? -0.943 -2.776 -29.338 1.00 84.25 74 ARG A N 1
ATOM 605 C CA . ARG A 1 74 ? -1.256 -4.173 -29.061 1.00 84.25 74 ARG A CA 1
ATOM 606 C C . ARG A 1 74 ? -1.983 -4.264 -27.725 1.00 84.25 74 ARG A C 1
ATOM 608 O O . ARG A 1 74 ? -2.039 -3.331 -26.925 1.00 84.25 74 ARG A O 1
ATOM 615 N N . LYS A 1 75 ? -2.574 -5.429 -27.505 1.00 87.81 75 LYS A N 1
ATOM 616 C CA . LYS A 1 75 ? -3.140 -5.805 -26.218 1.00 87.81 75 LYS A CA 1
ATOM 617 C C . LYS A 1 75 ? -2.007 -6.027 -25.209 1.00 87.81 75 LYS A C 1
ATOM 619 O O . LYS A 1 75 ? -1.034 -6.686 -25.555 1.00 87.81 75 LYS A O 1
ATOM 624 N N . TYR A 1 76 ? -2.137 -5.503 -23.992 1.00 89.25 76 TYR A N 1
ATOM 625 C CA . TYR A 1 76 ? -1.079 -5.564 -22.973 1.00 89.25 76 TYR A CA 1
ATOM 626 C C . TYR A 1 76 ? -1.624 -5.853 -21.568 1.00 89.25 76 TYR A C 1
ATOM 628 O O . TYR A 1 76 ? -2.838 -5.867 -21.357 1.00 89.25 76 TYR A O 1
ATOM 636 N N . THR A 1 77 ? -0.718 -6.100 -20.620 1.00 91.88 77 THR A N 1
ATOM 637 C CA . THR A 1 77 ? -1.003 -6.438 -19.214 1.00 91.88 77 THR A CA 1
ATOM 638 C C . THR A 1 77 ? -0.327 -5.443 -18.258 1.00 91.88 77 THR A C 1
ATOM 640 O O . THR A 1 77 ? 0.327 -4.489 -18.682 1.00 91.88 77 THR A O 1
ATOM 643 N N . HIS A 1 78 ? -0.428 -5.690 -16.950 1.00 92.62 78 HIS A N 1
ATOM 644 C CA . HIS A 1 78 ? 0.322 -4.993 -15.897 1.00 92.62 78 HIS A CA 1
ATOM 645 C C . HIS A 1 78 ? 1.851 -4.939 -16.129 1.00 92.62 78 HIS A C 1
ATOM 647 O O . HIS A 1 78 ? 2.509 -4.029 -15.630 1.00 92.62 78 HIS A O 1
ATOM 653 N N . LYS A 1 79 ? 2.426 -5.845 -16.942 1.00 94.44 79 LYS A N 1
ATOM 654 C CA . LYS A 1 79 ? 3.852 -5.846 -17.328 1.00 94.44 79 LYS A CA 1
ATOM 655 C C . LYS A 1 79 ? 4.296 -4.561 -18.038 1.00 94.44 79 LYS A C 1
ATOM 657 O O . LYS A 1 79 ? 5.492 -4.267 -18.059 1.00 94.44 79 LYS A O 1
ATOM 662 N N . ALA A 1 80 ? 3.369 -3.775 -18.588 1.00 94.00 80 ALA A N 1
ATOM 663 C CA . ALA A 1 80 ? 3.682 -2.462 -19.149 1.00 94.00 80 ALA A CA 1
ATOM 664 C C . ALA A 1 80 ? 4.234 -1.487 -18.089 1.00 94.00 80 ALA A C 1
ATOM 666 O O . ALA A 1 80 ? 5.167 -0.743 -18.380 1.00 94.00 80 ALA A O 1
ATOM 667 N N . ASP A 1 81 ? 3.742 -1.549 -16.845 1.00 97.12 81 ASP A N 1
ATOM 668 C CA . ASP A 1 81 ? 4.275 -0.745 -15.736 1.00 97.12 81 ASP A CA 1
ATOM 669 C C . ASP A 1 81 ? 5.740 -1.1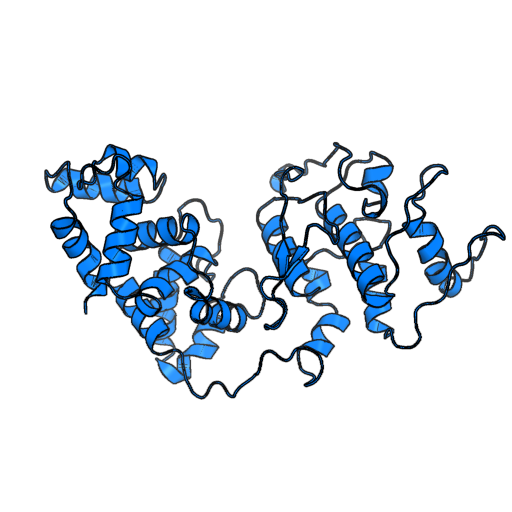20 -15.427 1.00 97.12 81 ASP A C 1
ATOM 671 O O . ASP A 1 81 ? 6.554 -0.262 -15.088 1.00 97.12 81 ASP A O 1
ATOM 675 N N . LEU A 1 82 ? 6.116 -2.395 -15.577 1.00 97.44 82 LEU A N 1
ATOM 676 C CA . LEU A 1 82 ? 7.480 -2.860 -15.291 1.00 97.44 82 LEU A CA 1
ATOM 677 C C . LEU A 1 82 ? 8.478 -2.370 -16.341 1.00 97.44 82 LEU A C 1
ATOM 679 O O . LEU A 1 82 ? 9.603 -2.022 -15.986 1.00 97.44 82 LEU A O 1
ATOM 683 N N . TRP A 1 83 ? 8.046 -2.237 -17.596 1.00 94.94 83 TRP A N 1
ATOM 684 C CA . TRP A 1 83 ? 8.840 -1.562 -18.621 1.00 94.94 83 TRP A CA 1
ATOM 685 C C . TRP A 1 83 ? 9.076 -0.096 -18.263 1.00 94.94 83 TRP A C 1
ATOM 687 O O . TRP A 1 83 ? 10.215 0.370 -18.254 1.00 94.94 83 TRP A O 1
ATOM 697 N N . SER A 1 84 ? 8.012 0.635 -17.914 1.00 95.12 84 SER A N 1
ATOM 698 C CA . SER A 1 84 ? 8.127 2.039 -17.511 1.00 95.12 84 SER A CA 1
ATOM 699 C C . SER A 1 84 ? 9.056 2.207 -16.305 1.00 95.12 84 SER A C 1
ATOM 701 O O . SER A 1 84 ? 9.877 3.126 -16.278 1.00 95.12 84 SER A O 1
ATOM 703 N N . LEU A 1 85 ? 8.998 1.286 -15.336 1.00 96.62 85 LEU A N 1
ATOM 704 C CA . LEU A 1 85 ? 9.953 1.243 -14.231 1.00 96.62 85 LEU A CA 1
ATOM 705 C C . LEU A 1 85 ? 11.385 0.963 -14.711 1.00 96.62 85 LEU A C 1
ATOM 707 O O . LEU A 1 85 ? 12.306 1.604 -14.213 1.00 96.62 85 LEU A O 1
ATOM 711 N N . GLY A 1 86 ? 11.593 0.060 -15.671 1.00 94.38 86 GLY A N 1
ATOM 712 C CA . GLY A 1 86 ? 12.903 -0.197 -16.280 1.00 94.38 86 GLY A CA 1
ATOM 713 C C . GLY A 1 86 ? 13.529 1.067 -16.876 1.00 94.38 86 GLY A C 1
ATOM 714 O O . GLY A 1 86 ? 14.689 1.372 -16.592 1.00 94.38 86 GLY A O 1
ATOM 715 N N . VAL A 1 87 ? 12.733 1.865 -17.598 1.00 88.00 87 VAL A N 1
ATOM 716 C CA . VAL A 1 87 ? 13.159 3.171 -18.133 1.00 88.00 87 VAL A CA 1
ATOM 717 C C . VAL A 1 87 ? 13.553 4.123 -16.997 1.00 88.00 87 VAL A C 1
ATOM 719 O O . VAL A 1 87 ? 14.619 4.734 -17.044 1.00 88.00 87 VAL A O 1
ATOM 722 N N . ILE A 1 88 ? 12.737 4.215 -15.939 1.00 92.88 88 ILE A N 1
ATOM 723 C CA . ILE A 1 88 ? 13.040 5.036 -14.754 1.00 92.88 88 ILE A CA 1
ATOM 724 C C . ILE A 1 88 ? 14.360 4.604 -14.106 1.00 92.88 88 ILE A C 1
ATOM 726 O O . ILE A 1 88 ? 15.214 5.444 -13.831 1.00 92.88 88 ILE A O 1
ATOM 730 N N . VAL A 1 89 ? 14.540 3.306 -13.849 1.00 92.81 89 VAL A N 1
ATOM 731 C CA . VAL A 1 89 ? 15.730 2.766 -13.175 1.00 92.81 89 VAL A CA 1
ATOM 732 C C . VAL A 1 89 ? 16.979 3.020 -14.010 1.00 92.81 89 VAL A C 1
ATOM 734 O O . VAL A 1 89 ? 17.993 3.443 -13.460 1.00 92.81 89 VAL A O 1
ATOM 737 N N . SER A 1 90 ? 16.898 2.834 -15.327 1.00 87.12 90 SER A N 1
ATOM 738 C CA . SER A 1 90 ? 17.994 3.168 -16.230 1.00 87.12 90 SER A CA 1
ATOM 739 C C . SER A 1 90 ? 18.384 4.645 -16.146 1.00 87.12 90 SER A C 1
ATOM 741 O O . SER A 1 90 ? 19.567 4.966 -16.000 1.00 87.12 90 SER A O 1
ATOM 743 N N . SER A 1 91 ? 17.404 5.550 -16.169 1.00 86.06 91 SER A N 1
ATOM 744 C CA . SER A 1 91 ? 17.657 6.985 -16.023 1.00 86.06 91 SER A CA 1
ATOM 745 C C . SER A 1 91 ? 18.292 7.343 -14.686 1.00 86.06 91 SER A C 1
ATOM 747 O O . SER A 1 91 ? 19.192 8.176 -14.641 1.00 86.06 91 SER A O 1
ATOM 749 N N . LEU A 1 92 ? 17.870 6.693 -13.599 1.00 89.94 92 LEU A N 1
ATOM 750 C CA . LEU A 1 92 ? 18.462 6.896 -12.276 1.00 89.94 92 LEU A CA 1
ATOM 751 C C . LEU A 1 92 ? 19.918 6.412 -12.208 1.00 89.94 92 LEU A C 1
ATOM 753 O O . LEU A 1 92 ? 20.732 7.061 -11.561 1.00 89.94 92 LEU A O 1
ATOM 757 N N . LEU A 1 93 ? 20.245 5.291 -12.860 1.00 86.69 93 LEU A N 1
ATOM 758 C CA . LEU A 1 93 ? 21.595 4.713 -12.859 1.00 86.69 93 LEU A CA 1
ATOM 759 C C . LEU A 1 93 ? 22.566 5.445 -13.787 1.00 86.69 93 LEU A C 1
ATOM 761 O O . LEU A 1 93 ? 23.745 5.551 -13.478 1.00 86.69 93 LEU A O 1
ATOM 765 N N . SER A 1 94 ? 22.081 5.932 -14.927 1.00 81.88 94 SER A N 1
ATOM 766 C CA . SER A 1 94 ? 22.906 6.630 -15.921 1.00 81.88 94 SER A CA 1
ATOM 767 C C . SER A 1 94 ? 22.965 8.146 -15.714 1.00 81.88 94 SER A C 1
ATOM 769 O O . SER A 1 94 ? 23.795 8.812 -16.325 1.00 81.88 94 SER A O 1
ATOM 771 N N . GLY A 1 95 ? 22.053 8.718 -14.918 1.00 80.88 95 GLY A N 1
ATOM 772 C CA . GLY A 1 95 ? 21.862 10.169 -14.812 1.00 80.88 95 GLY A CA 1
ATOM 773 C C . GLY A 1 95 ? 21.268 10.811 -16.074 1.00 80.88 95 GLY A C 1
ATOM 774 O O . GLY A 1 95 ? 21.146 12.035 -16.148 1.00 80.88 95 GLY A O 1
ATOM 775 N N . ARG A 1 96 ? 20.887 10.006 -17.076 1.00 78.56 96 ARG A N 1
ATOM 776 C CA . ARG A 1 96 ? 20.372 10.470 -18.369 1.00 78.56 96 ARG A CA 1
ATOM 777 C C . ARG A 1 96 ? 18.848 10.533 -18.349 1.00 78.56 96 ARG A C 1
ATOM 779 O O . ARG A 1 96 ? 18.173 9.644 -17.828 1.00 78.56 96 ARG A O 1
ATOM 786 N N . ARG A 1 97 ? 18.275 11.574 -18.957 1.00 73.50 97 ARG A N 1
ATOM 787 C CA . ARG A 1 97 ? 16.815 11.688 -19.110 1.00 73.50 97 ARG A CA 1
ATOM 788 C C . ARG A 1 97 ? 16.293 10.674 -20.138 1.00 73.50 97 ARG A C 1
ATOM 790 O O . ARG A 1 97 ? 16.975 10.451 -21.138 1.00 73.50 97 ARG A O 1
ATOM 797 N N . PRO A 1 98 ? 15.081 10.121 -19.957 1.00 71.12 98 PRO A N 1
ATOM 798 C CA . PRO A 1 98 ? 14.444 9.298 -20.981 1.00 71.12 98 PRO A CA 1
ATOM 799 C C . PRO A 1 98 ? 14.263 10.092 -22.274 1.00 71.12 98 PRO A C 1
ATOM 801 O O . PRO A 1 98 ? 13.693 11.185 -22.264 1.00 71.12 98 PRO A O 1
ATOM 804 N N . GLN A 1 99 ? 14.752 9.553 -23.388 1.00 63.59 99 GLN A N 1
ATOM 805 C CA . GLN A 1 99 ? 14.648 10.202 -24.692 1.00 63.59 99 GLN A CA 1
ATOM 806 C C . GLN A 1 99 ? 13.278 9.939 -25.328 1.00 63.59 99 GLN A C 1
ATOM 808 O O . GLN A 1 99 ? 12.681 8.871 -25.175 1.00 63.59 99 GLN A O 1
ATOM 813 N N . ARG A 1 100 ? 12.752 10.942 -26.037 1.00 51.94 100 ARG A N 1
ATOM 814 C CA . ARG A 1 100 ? 11.484 10.845 -26.765 1.00 51.94 100 ARG A CA 1
ATOM 815 C C . ARG A 1 100 ? 11.721 10.125 -28.088 1.00 51.94 100 ARG A C 1
ATOM 817 O O . ARG A 1 100 ? 12.605 10.521 -28.831 1.00 51.94 100 ARG A O 1
ATOM 824 N N . ALA A 1 101 ? 10.901 9.121 -28.400 1.00 48.06 101 ALA A N 1
ATOM 825 C CA . ALA A 1 101 ? 10.888 8.496 -29.719 1.00 48.06 101 ALA A CA 1
ATOM 826 C C . ALA A 1 101 ? 10.363 9.488 -30.772 1.00 48.06 101 ALA A C 1
ATOM 828 O O . ALA A 1 101 ? 9.152 9.646 -30.932 1.00 48.06 101 ALA A O 1
ATOM 829 N N . GLU A 1 102 ? 11.257 10.180 -31.473 1.00 38.78 102 GLU A N 1
ATOM 830 C CA . GLU A 1 102 ? 10.917 10.966 -32.660 1.00 38.78 102 GLU A CA 1
ATOM 831 C C . GLU A 1 102 ? 11.175 10.112 -33.909 1.00 38.78 102 GLU A C 1
ATOM 833 O O . GLU A 1 102 ? 12.235 10.192 -34.507 1.00 38.78 102 GLU A O 1
ATOM 838 N N . SER A 1 103 ? 10.177 9.289 -34.279 1.00 35.47 103 SER A N 1
ATOM 839 C CA . SER A 1 103 ? 10.058 8.487 -35.524 1.00 35.47 103 SER A CA 1
ATOM 840 C C . SER A 1 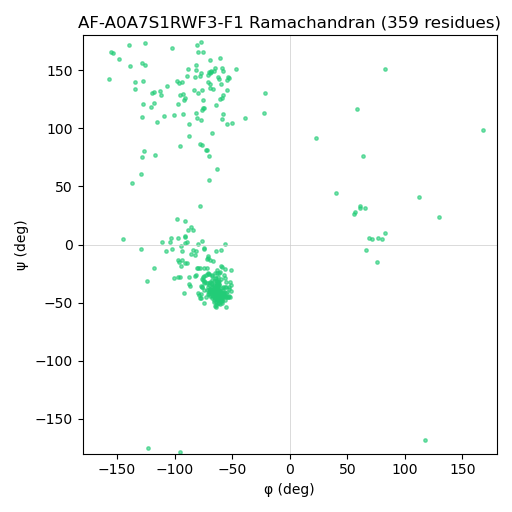103 ? 11.196 7.481 -35.798 1.00 35.47 103 SER A C 1
ATOM 842 O O . SER A 1 103 ? 12.340 7.860 -35.951 1.00 35.47 103 SER A O 1
ATOM 844 N N . THR A 1 104 ? 10.939 6.169 -35.844 1.00 31.30 104 THR A N 1
ATOM 845 C CA . THR A 1 104 ? 10.382 5.477 -37.024 1.00 31.30 104 THR A CA 1
ATOM 846 C C . THR A 1 104 ? 9.683 4.172 -36.606 1.00 31.30 104 THR A C 1
ATOM 848 O O . THR A 1 104 ? 10.129 3.487 -35.699 1.00 31.30 104 THR A O 1
ATOM 851 N N . PHE A 1 105 ? 8.565 3.848 -37.261 1.00 34.28 105 PHE A N 1
ATOM 852 C CA . PHE A 1 105 ? 7.928 2.520 -37.348 1.00 34.28 105 PHE A CA 1
ATOM 853 C C . PHE A 1 105 ? 8.247 1.483 -36.238 1.00 34.28 105 PHE A C 1
ATOM 855 O O . PHE A 1 105 ? 9.144 0.657 -36.364 1.00 34.28 105 PHE A O 1
ATOM 862 N N . GLY A 1 106 ? 7.435 1.459 -35.177 1.00 37.72 106 GLY A N 1
ATOM 863 C CA . GLY A 1 106 ? 7.249 0.258 -34.347 1.00 37.72 106 GLY A CA 1
ATOM 864 C C . GLY A 1 106 ? 8.409 -0.181 -33.446 1.00 37.72 106 GLY A C 1
ATOM 865 O O . GLY A 1 106 ? 8.277 -1.205 -32.793 1.00 37.72 106 GLY A O 1
ATOM 866 N N . ARG A 1 107 ? 9.513 0.567 -33.352 1.00 38.19 107 ARG A N 1
ATOM 867 C CA . ARG A 1 107 ? 10.555 0.347 -32.335 1.00 38.19 107 ARG A CA 1
ATOM 868 C C . ARG A 1 107 ? 10.826 1.675 -31.636 1.00 38.19 107 ARG A C 1
ATOM 870 O O . ARG A 1 107 ? 11.289 2.627 -32.248 1.00 38.19 107 ARG A O 1
ATOM 877 N N . GLY A 1 108 ? 10.432 1.794 -30.368 1.00 41.00 108 GLY A N 1
ATOM 878 C CA . GLY A 1 108 ? 10.730 2.997 -29.586 1.00 41.00 108 GLY A CA 1
ATOM 879 C C . GLY A 1 108 ? 12.245 3.179 -29.462 1.00 41.00 108 GLY A C 1
ATOM 880 O O . GLY A 1 108 ? 12.956 2.195 -29.293 1.00 41.00 108 GLY A O 1
ATOM 881 N N . LEU A 1 109 ? 12.746 4.417 -29.506 1.00 42.38 109 LEU A N 1
ATOM 882 C CA . LEU A 1 109 ? 14.179 4.728 -29.341 1.00 42.38 109 LEU A CA 1
ATOM 883 C C . LEU A 1 109 ? 14.773 4.185 -28.020 1.00 42.38 109 LEU A C 1
ATOM 885 O O . LEU A 1 109 ? 15.971 3.942 -27.932 1.00 42.38 109 LEU A O 1
ATOM 889 N N . THR A 1 110 ? 13.942 3.899 -27.010 1.00 47.44 110 THR A N 1
ATOM 890 C CA . THR A 1 110 ? 14.328 3.166 -25.789 1.00 47.44 110 THR A CA 1
ATOM 891 C C . THR A 1 110 ? 14.697 1.701 -26.027 1.00 47.44 110 THR A C 1
ATOM 893 O O . THR A 1 110 ? 15.281 1.085 -25.152 1.00 47.44 110 THR A O 1
ATOM 896 N N . TYR A 1 111 ? 14.389 1.118 -27.180 1.00 42.47 111 TYR A N 1
ATOM 897 C CA . TYR A 1 111 ? 14.914 -0.179 -27.594 1.00 42.47 111 TYR A CA 1
ATOM 898 C C . TYR A 1 111 ? 16.121 -0.036 -28.522 1.00 42.47 111 TYR A C 1
ATOM 900 O O . TYR A 1 111 ? 16.966 -0.908 -28.510 1.00 42.47 111 TYR A O 1
ATOM 908 N N . GLU A 1 112 ? 16.268 1.034 -29.304 1.00 44.34 112 GLU A N 1
ATOM 909 C CA . GLU A 1 112 ? 17.440 1.185 -30.190 1.00 44.34 112 GLU A CA 1
ATOM 910 C C . GLU A 1 112 ? 18.686 1.647 -29.421 1.00 44.34 112 GLU A C 1
ATOM 912 O O . GLU A 1 112 ? 19.746 1.038 -29.556 1.00 44.34 112 GLU A O 1
ATOM 917 N N . CYS A 1 113 ? 18.545 2.615 -28.508 1.00 44.19 113 CYS A N 1
ATOM 918 C CA . CYS A 1 113 ? 19.645 3.054 -27.642 1.00 44.19 113 CYS A CA 1
ATOM 919 C C . CYS A 1 113 ? 20.071 1.977 -26.621 1.00 44.19 113 CYS A C 1
ATOM 921 O O . CYS A 1 113 ? 21.219 1.963 -26.188 1.00 44.19 113 CYS A O 1
ATOM 923 N N . PHE A 1 114 ? 19.164 1.068 -26.238 1.00 45.47 114 PHE A N 1
ATOM 924 C CA . PHE A 1 114 ? 19.436 -0.014 -25.275 1.00 45.47 114 PHE A CA 1
ATOM 925 C C . PHE A 1 114 ? 19.689 -1.372 -25.939 1.00 45.47 114 PHE A C 1
ATOM 927 O O . PHE A 1 114 ? 20.443 -2.192 -25.424 1.00 45.47 114 PHE A O 1
ATOM 934 N N . GLY A 1 115 ? 19.098 -1.603 -27.105 1.00 42.72 115 GLY A N 1
ATOM 935 C CA . GLY A 1 115 ? 19.265 -2.795 -27.926 1.00 42.72 115 GLY A CA 1
ATOM 936 C C . GLY A 1 115 ? 20.638 -2.860 -28.571 1.00 42.72 115 GLY A C 1
ATOM 937 O O . GLY A 1 115 ? 21.118 -3.961 -28.774 1.00 42.72 115 GLY A O 1
ATOM 938 N N . ALA A 1 116 ? 21.322 -1.734 -28.793 1.00 39.53 116 ALA A N 1
ATOM 939 C CA . ALA A 1 116 ? 22.737 -1.740 -29.170 1.00 39.53 116 ALA A CA 1
ATOM 940 C C . ALA A 1 116 ? 23.624 -2.376 -28.075 1.00 39.53 116 ALA A C 1
ATOM 942 O O . ALA A 1 116 ? 24.461 -3.221 -28.380 1.00 39.53 116 ALA A O 1
ATOM 943 N N . SER A 1 117 ? 23.356 -2.079 -26.794 1.00 38.12 117 SER A N 1
ATOM 944 C CA . SER A 1 117 ? 24.070 -2.684 -25.654 1.00 38.12 117 SER A CA 1
ATOM 945 C C . SER A 1 117 ? 23.722 -4.166 -25.432 1.00 38.12 117 SER A C 1
ATOM 947 O O . SER A 1 117 ? 24.526 -4.888 -24.849 1.00 38.12 117 SER A O 1
ATOM 949 N N . ILE A 1 118 ? 22.548 -4.631 -25.882 1.00 38.94 118 ILE A N 1
ATOM 950 C CA . ILE A 1 118 ? 22.147 -6.053 -25.848 1.00 38.94 118 ILE A CA 1
ATOM 951 C C . ILE A 1 118 ? 22.620 -6.811 -27.110 1.00 38.94 118 ILE A C 1
ATOM 953 O O . ILE A 1 118 ? 22.989 -7.984 -27.035 1.00 38.94 118 ILE A O 1
ATOM 957 N N . ALA A 1 119 ? 22.666 -6.159 -28.275 1.00 36.09 119 ALA A N 1
ATOM 958 C CA . ALA A 1 119 ? 23.102 -6.737 -29.548 1.00 36.09 119 ALA A CA 1
ATOM 959 C C . ALA A 1 119 ? 24.616 -7.008 -29.586 1.00 36.09 119 ALA A C 1
ATOM 961 O O . ALA A 1 119 ? 25.040 -8.019 -30.145 1.00 36.09 119 ALA A O 1
ATOM 962 N N . GLU A 1 120 ? 25.431 -6.183 -28.916 1.00 35.88 120 GLU A N 1
ATOM 963 C CA . GLU A 1 120 ? 26.875 -6.429 -28.752 1.00 35.88 120 GLU A CA 1
ATOM 964 C C . GLU A 1 120 ? 27.192 -7.777 -28.076 1.00 35.88 120 GLU A C 1
ATOM 966 O O . GLU A 1 120 ? 28.236 -8.370 -28.344 1.00 35.88 120 GLU A O 1
ATOM 971 N N . LEU A 1 121 ? 26.278 -8.312 -27.258 1.00 35.75 121 LEU A N 1
ATOM 972 C CA . LEU A 1 121 ? 26.433 -9.605 -26.580 1.00 35.75 121 LEU A CA 1
ATOM 973 C C . LEU A 1 121 ? 25.904 -10.799 -27.396 1.00 35.75 121 LEU A C 1
ATOM 975 O O . LEU A 1 121 ? 26.247 -11.940 -27.090 1.00 35.75 121 LEU A O 1
ATOM 979 N N . SER A 1 122 ? 25.098 -10.554 -28.435 1.00 31.17 122 SER A N 1
ATOM 980 C CA . SER A 1 122 ? 24.535 -11.595 -29.317 1.00 31.17 122 SER A CA 1
ATOM 981 C C . SER A 1 122 ? 25.247 -11.713 -30.670 1.00 31.17 122 SER A C 1
ATOM 983 O O . SER A 1 122 ? 24.958 -12.631 -31.432 1.00 31.17 122 SER A O 1
ATOM 985 N N . GLY A 1 123 ? 26.224 -10.843 -30.953 1.00 28.23 123 GLY A N 1
ATOM 986 C CA . GLY A 1 123 ? 27.072 -10.933 -32.147 1.00 28.23 123 GLY A CA 1
ATOM 987 C C . GLY A 1 123 ? 26.408 -10.478 -33.452 1.00 28.23 123 GLY A C 1
ATOM 988 O O . GLY A 1 123 ? 27.028 -10.578 -34.508 1.00 28.23 123 GLY A O 1
ATOM 989 N N . GLU A 1 124 ? 25.189 -9.940 -33.400 1.00 33.97 124 GLU A N 1
ATOM 990 C CA . GLU A 1 124 ? 24.443 -9.460 -34.567 1.00 33.97 124 GLU A CA 1
ATOM 991 C C . GLU A 1 124 ? 24.188 -7.948 -34.445 1.00 33.97 124 GLU A C 1
ATOM 993 O O . GLU A 1 124 ? 23.105 -7.492 -34.087 1.00 33.97 124 GLU A O 1
ATOM 998 N N . CYS A 1 125 ? 25.217 -7.140 -34.722 1.00 32.97 125 CYS A N 1
ATOM 999 C CA . CYS A 1 125 ? 25.089 -5.683 -34.793 1.00 32.97 125 CYS A CA 1
ATOM 1000 C C . CYS A 1 125 ? 24.811 -5.232 -36.235 1.00 32.97 125 CYS A C 1
ATOM 1002 O O . CYS A 1 125 ? 25.680 -5.305 -37.107 1.00 32.97 125 CYS A O 1
ATOM 1004 N N . HIS A 1 126 ? 23.607 -4.710 -36.467 1.00 35.34 126 HIS A N 1
ATOM 1005 C CA . HIS A 1 126 ? 23.288 -3.828 -37.589 1.00 35.34 126 HIS A CA 1
ATOM 1006 C C . HIS A 1 126 ? 22.634 -2.560 -37.027 1.00 35.34 126 HIS A C 1
ATOM 1008 O O . HIS A 1 126 ? 21.410 -2.445 -37.004 1.00 35.34 126 HIS A O 1
ATOM 1014 N N . THR A 1 127 ? 23.437 -1.621 -36.525 1.00 36.25 127 THR A N 1
ATOM 1015 C CA . THR A 1 127 ? 22.957 -0.279 -36.169 1.00 36.25 127 THR A CA 1
ATOM 1016 C C . THR A 1 127 ? 23.263 0.712 -37.302 1.00 36.25 127 THR A C 1
ATOM 1018 O O . THR A 1 127 ? 24.326 0.628 -37.921 1.00 36.25 127 THR A O 1
ATOM 1021 N N . PRO A 1 128 ? 22.349 1.649 -37.620 1.00 37.22 128 PRO A N 1
ATOM 1022 C CA . PRO A 1 128 ? 22.660 2.790 -38.475 1.00 37.22 128 PRO A CA 1
ATOM 1023 C C . PRO A 1 128 ? 23.741 3.658 -37.816 1.00 37.22 128 PRO A C 1
ATOM 1025 O O . PRO A 1 128 ? 23.718 3.847 -36.600 1.00 37.22 128 PRO A O 1
ATOM 1028 N N . GLU A 1 129 ? 24.637 4.232 -38.621 1.00 35.59 129 GLU A N 1
ATOM 1029 C CA . GLU A 1 129 ? 25.831 5.017 -38.235 1.00 35.59 129 GLU A CA 1
ATOM 1030 C C . GLU A 1 129 ? 25.569 6.248 -37.330 1.00 35.59 129 GLU A C 1
ATOM 1032 O O . GLU A 1 129 ? 26.502 6.953 -36.962 1.00 35.59 129 GLU A O 1
ATOM 1037 N N . SER A 1 130 ? 24.317 6.519 -36.949 1.00 36.31 130 SER A N 1
ATOM 1038 C CA . SER A 1 130 ? 23.891 7.667 -36.141 1.00 36.31 130 SER A CA 1
ATOM 1039 C C . SER A 1 130 ? 23.418 7.322 -34.722 1.00 36.31 130 SER A C 1
ATOM 1041 O O . SER A 1 130 ? 22.966 8.215 -34.008 1.00 36.31 130 SER A O 1
ATOM 1043 N N . CYS A 1 131 ? 23.456 6.053 -34.302 1.00 38.03 131 CYS A N 1
ATOM 1044 C CA . CYS A 1 131 ? 23.104 5.681 -32.931 1.00 38.03 131 CYS A CA 1
ATOM 1045 C C . CYS A 1 131 ? 24.350 5.778 -32.038 1.00 38.03 131 CYS A C 1
ATOM 1047 O O . CYS A 1 131 ? 25.132 4.836 -31.944 1.00 38.03 131 CYS A O 1
ATOM 1049 N N . GLU A 1 132 ? 24.549 6.926 -31.387 1.00 40.56 132 GLU A N 1
ATOM 1050 C CA . GLU A 1 132 ? 25.511 7.062 -30.287 1.00 40.56 132 GLU A CA 1
ATOM 1051 C C . GLU A 1 132 ? 24.975 6.294 -29.067 1.00 40.56 132 GLU A C 1
ATOM 1053 O O . GLU A 1 132 ? 24.416 6.862 -28.127 1.00 40.56 132 GLU A O 1
ATOM 1058 N N . CYS A 1 133 ? 25.082 4.964 -29.092 1.00 47.19 133 CYS A N 1
ATOM 1059 C CA . CYS A 1 133 ? 24.817 4.127 -27.932 1.00 47.19 133 CYS A CA 1
ATOM 1060 C C . CYS A 1 133 ? 25.953 4.317 -26.918 1.00 47.19 133 CYS A C 1
ATOM 1062 O O . CYS A 1 133 ? 26.918 3.557 -26.867 1.00 47.19 133 CYS A O 1
ATOM 1064 N N . GLU A 1 134 ? 25.881 5.386 -26.126 1.00 54.34 134 GLU A N 1
ATOM 1065 C CA . GLU A 1 134 ? 26.870 5.617 -25.080 1.00 54.34 134 GLU A CA 1
ATOM 1066 C C . GLU A 1 134 ? 26.797 4.498 -24.036 1.00 54.34 134 GLU A C 1
ATOM 1068 O O . GLU A 1 134 ? 25.772 4.328 -23.362 1.00 54.34 134 GLU A O 1
ATOM 1073 N N . ALA A 1 135 ? 27.913 3.787 -23.867 1.00 65.75 135 ALA A N 1
ATOM 1074 C CA . ALA A 1 135 ? 28.077 2.737 -22.872 1.00 65.75 135 ALA A CA 1
ATOM 1075 C C . ALA A 1 135 ? 27.577 3.166 -21.478 1.00 65.75 135 ALA A C 1
ATOM 1077 O O . ALA A 1 135 ? 27.578 4.351 -21.111 1.00 65.75 135 ALA A O 1
ATOM 1078 N N . TRP A 1 136 ? 27.133 2.180 -20.693 1.00 74.69 136 TRP A N 1
ATOM 1079 C CA . TRP A 1 136 ? 26.810 2.382 -19.282 1.00 74.69 136 TRP A CA 1
ATOM 1080 C C . TRP A 1 136 ? 28.002 3.003 -18.544 1.00 74.69 136 TRP A C 1
ATOM 1082 O O . TRP A 1 136 ? 29.130 2.570 -18.787 1.00 74.69 136 TRP A O 1
ATOM 1092 N N . PRO A 1 137 ? 27.771 3.931 -17.597 1.00 81.94 137 PRO A N 1
ATOM 1093 C CA . PRO A 1 137 ? 28.835 4.410 -16.725 1.00 81.94 137 PRO A CA 1
ATOM 1094 C C . PRO A 1 137 ? 29.563 3.252 -16.021 1.00 81.94 137 PRO A C 1
ATOM 1096 O O . PRO A 1 137 ? 28.952 2.233 -15.663 1.00 81.94 137 PRO A O 1
ATOM 1099 N N . ASP A 1 138 ? 30.875 3.40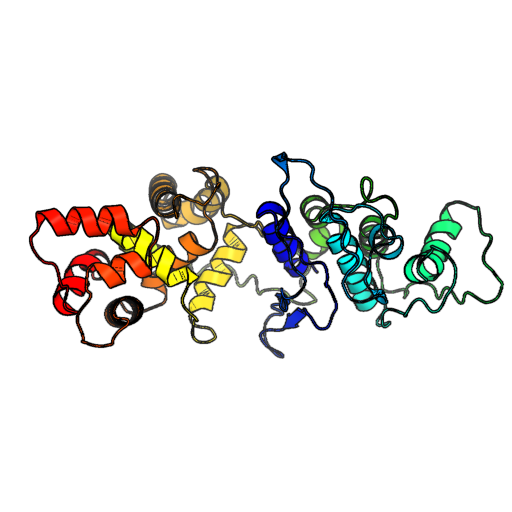4 -15.832 1.00 79.38 138 ASP A N 1
ATOM 1100 C CA . ASP A 1 138 ? 31.755 2.358 -15.288 1.00 79.38 138 ASP A CA 1
ATOM 1101 C C . ASP A 1 138 ? 31.378 1.930 -13.858 1.00 79.38 138 ASP A C 1
ATOM 1103 O O . ASP A 1 138 ? 31.657 0.806 -13.442 1.00 79.38 138 ASP A O 1
ATOM 1107 N N . ASP A 1 139 ? 30.708 2.802 -13.104 1.00 84.81 139 ASP A N 1
ATOM 1108 C CA . ASP A 1 139 ? 30.248 2.570 -11.734 1.00 84.81 139 ASP A CA 1
ATOM 1109 C C . ASP A 1 139 ? 28.916 1.799 -11.647 1.00 84.81 139 ASP A C 1
ATOM 1111 O O . ASP A 1 139 ? 28.533 1.325 -10.571 1.00 84.81 139 ASP A O 1
ATOM 1115 N N . VAL A 1 140 ? 28.225 1.584 -12.772 1.00 84.94 140 VAL A N 1
ATOM 1116 C CA . VAL A 1 140 ? 27.003 0.771 -12.813 1.00 84.94 140 VAL A CA 1
ATOM 1117 C C . VAL A 1 140 ? 27.360 -0.715 -12.862 1.00 84.94 140 VAL A C 1
ATOM 1119 O O . VAL A 1 140 ? 27.797 -1.233 -13.889 1.00 84.94 140 VAL A O 1
ATOM 1122 N N . SER A 1 141 ? 27.108 -1.429 -11.760 1.00 90.38 141 SER A N 1
ATOM 1123 C CA . SER A 1 141 ? 27.382 -2.871 -11.642 1.00 90.38 141 SER A CA 1
ATOM 1124 C C . SER A 1 141 ? 26.657 -3.721 -12.697 1.00 90.38 141 SER A C 1
ATOM 1126 O O . SER A 1 141 ? 25.518 -3.424 -13.058 1.00 90.38 141 SER A O 1
ATOM 1128 N N . SER A 1 142 ? 27.252 -4.848 -13.099 1.00 86.75 142 SER A N 1
ATOM 1129 C CA . SER A 1 142 ? 26.628 -5.809 -14.026 1.00 86.75 142 SER A CA 1
ATOM 1130 C C . SER A 1 142 ? 25.267 -6.321 -13.543 1.00 86.75 142 SER A C 1
ATOM 1132 O O . SER A 1 142 ? 24.348 -6.446 -14.341 1.00 86.75 142 SER A O 1
ATOM 1134 N N . ALA A 1 143 ? 25.093 -6.531 -12.234 1.00 91.31 143 ALA A N 1
ATOM 1135 C CA . ALA A 1 143 ? 23.808 -6.927 -11.657 1.00 91.31 143 ALA A CA 1
ATOM 1136 C C . ALA A 1 143 ? 22.716 -5.853 -11.843 1.00 91.31 143 ALA A C 1
ATOM 1138 O O . ALA A 1 143 ? 21.548 -6.190 -12.022 1.00 91.31 143 ALA A O 1
ATOM 1139 N N . ALA A 1 144 ? 23.083 -4.567 -11.801 1.00 89.31 144 ALA A N 1
ATOM 1140 C CA . ALA A 1 144 ? 22.154 -3.464 -12.057 1.00 89.31 144 ALA A CA 1
ATOM 1141 C C . ALA A 1 144 ? 21.736 -3.412 -13.532 1.00 89.31 144 ALA A C 1
ATOM 1143 O O . ALA A 1 144 ? 20.570 -3.158 -13.825 1.00 89.31 144 ALA A O 1
ATOM 1144 N N . ARG A 1 145 ? 22.682 -3.684 -14.440 1.00 88.81 145 ARG A N 1
ATOM 1145 C CA . ARG A 1 145 ? 22.432 -3.766 -15.886 1.00 88.81 145 ARG A CA 1
ATOM 1146 C C . ARG A 1 145 ? 21.478 -4.926 -16.198 1.00 88.81 145 ARG A C 1
ATOM 1148 O O . ARG A 1 145 ? 20.403 -4.669 -16.724 1.00 88.81 145 ARG A O 1
ATOM 1155 N N . ASP A 1 146 ? 21.774 -6.135 -15.710 1.00 90.25 146 ASP A N 1
ATOM 1156 C CA . ASP A 1 146 ? 20.905 -7.328 -15.826 1.00 90.25 146 ASP A CA 1
ATOM 1157 C C . ASP A 1 146 ? 19.490 -7.071 -15.272 1.00 90.25 146 ASP A C 1
ATOM 1159 O O . ASP A 1 146 ? 18.489 -7.427 -15.891 1.00 90.25 146 ASP A O 1
ATOM 1163 N N . PHE A 1 147 ? 19.375 -6.360 -14.143 1.00 94.06 147 PHE A N 1
ATOM 1164 C CA . PHE A 1 147 ? 18.072 -5.978 -13.591 1.00 94.06 147 PHE A CA 1
ATOM 1165 C C . PHE A 1 147 ? 17.255 -5.094 -14.548 1.00 94.06 147 PHE A C 1
ATOM 1167 O O . PHE A 1 147 ? 16.061 -5.330 -14.736 1.00 94.06 147 PHE A O 1
ATOM 1174 N N . VAL A 1 148 ? 17.884 -4.068 -15.133 1.00 92.25 148 VAL A N 1
ATOM 1175 C CA . VAL A 1 148 ? 17.236 -3.166 -16.096 1.00 92.25 148 VAL A CA 1
ATOM 1176 C C . VAL A 1 148 ? 16.864 -3.918 -17.371 1.00 92.25 148 VAL A C 1
ATOM 1178 O O . VAL A 1 148 ? 15.739 -3.777 -17.843 1.00 92.25 148 VAL A O 1
ATOM 1181 N N . GLU A 1 149 ? 17.763 -4.747 -17.896 1.00 87.38 149 GLU A N 1
ATOM 1182 C CA . GLU A 1 149 ? 17.549 -5.531 -19.118 1.00 87.38 149 GLU A CA 1
ATOM 1183 C C . GLU A 1 149 ? 16.330 -6.451 -18.993 1.00 87.38 149 GLU A C 1
ATOM 1185 O O . GLU A 1 149 ? 15.471 -6.469 -19.872 1.00 87.38 149 GLU A O 1
ATOM 1190 N N . ARG A 1 150 ? 16.174 -7.138 -17.857 1.00 92.56 150 ARG A N 1
ATOM 1191 C CA . ARG A 1 150 ? 15.016 -8.009 -17.600 1.00 92.56 150 ARG A CA 1
ATOM 1192 C C . ARG A 1 150 ? 13.696 -7.260 -17.381 1.00 92.56 150 ARG A C 1
ATOM 1194 O O . ARG A 1 150 ? 12.626 -7.826 -17.608 1.00 92.56 150 ARG A O 1
ATOM 1201 N N . LEU A 1 151 ? 13.741 -6.002 -16.931 1.00 92.94 151 LEU A N 1
ATOM 1202 C CA . LEU A 1 151 ? 12.561 -5.124 -16.894 1.00 92.94 151 LEU A CA 1
ATOM 1203 C C . LEU A 1 151 ? 12.207 -4.576 -18.282 1.00 92.94 151 LEU A C 1
ATOM 1205 O O . LEU A 1 151 ? 11.038 -4.316 -18.558 1.00 92.94 151 LEU A O 1
ATOM 1209 N N . LEU A 1 152 ? 13.206 -4.415 -19.151 1.00 89.69 152 LEU A N 1
ATOM 1210 C CA . LEU A 1 152 ? 13.074 -3.926 -20.523 1.00 89.69 152 LEU A CA 1
ATOM 1211 C C . LEU A 1 152 ? 13.032 -5.063 -21.558 1.00 89.69 152 LEU A C 1
ATOM 1213 O O . LEU A 1 152 ? 13.298 -4.835 -22.739 1.00 89.69 152 LEU A O 1
ATOM 1217 N N . ALA A 1 153 ? 12.666 -6.282 -21.149 1.00 86.81 153 ALA A N 1
ATOM 1218 C CA . ALA A 1 153 ? 12.439 -7.374 -22.088 1.00 86.81 153 ALA A CA 1
ATOM 1219 C C . ALA A 1 153 ? 11.293 -6.993 -23.055 1.00 86.81 153 ALA A C 1
ATOM 1221 O O . ALA A 1 153 ? 10.201 -6.619 -22.592 1.00 86.81 153 ALA A O 1
ATOM 1222 N N . PRO A 1 154 ? 11.512 -7.047 -24.387 1.00 81.81 154 PRO A N 1
ATOM 1223 C CA . PRO A 1 154 ? 10.495 -6.661 -25.366 1.00 81.81 154 PRO A CA 1
ATOM 1224 C C . PRO A 1 154 ? 9.255 -7.542 -25.302 1.00 81.81 154 PRO A C 1
ATOM 1226 O O . PRO A 1 154 ? 8.143 -7.027 -25.386 1.00 81.81 154 PRO A O 1
ATOM 1229 N N . ASP A 1 155 ? 9.454 -8.847 -25.115 1.00 84.62 155 ASP A N 1
ATOM 1230 C CA . ASP A 1 155 ? 8.373 -9.794 -24.880 1.00 84.62 155 ASP A CA 1
ATOM 1231 C C . ASP A 1 155 ? 7.840 -9.630 -23.441 1.00 84.62 155 ASP A C 1
ATOM 1233 O O . ASP A 1 155 ? 8.598 -9.836 -22.486 1.00 84.62 155 ASP A O 1
ATOM 1237 N N . PRO A 1 156 ? 6.561 -9.248 -23.246 1.00 89.62 156 PRO A N 1
ATOM 1238 C CA . PRO A 1 156 ? 5.971 -9.109 -21.916 1.00 89.62 156 PRO A CA 1
ATOM 1239 C C . PRO A 1 156 ? 5.949 -10.406 -21.096 1.00 89.62 156 PRO A C 1
ATOM 1241 O O . PRO A 1 156 ? 5.876 -10.331 -19.863 1.00 89.62 156 PRO A O 1
ATOM 1244 N N . ASP A 1 157 ? 5.994 -11.572 -21.746 1.00 90.88 157 ASP A N 1
ATOM 1245 C CA . ASP A 1 157 ? 5.984 -12.869 -21.065 1.00 90.88 157 ASP A CA 1
ATOM 1246 C C . ASP A 1 157 ? 7.355 -13.186 -20.447 1.00 90.88 157 ASP A C 1
ATOM 1248 O O . ASP A 1 157 ? 7.421 -13.652 -19.309 1.00 90.88 157 ASP A O 1
ATOM 1252 N N . GLU A 1 158 ? 8.440 -12.800 -21.124 1.00 91.12 158 GLU A N 1
ATOM 1253 C CA . GLU A 1 158 ? 9.821 -12.885 -20.620 1.00 91.12 158 GLU A CA 1
ATOM 1254 C C . GLU A 1 158 ? 10.175 -11.740 -19.651 1.00 91.12 158 GLU A C 1
ATOM 1256 O O . GLU A 1 158 ? 11.118 -11.830 -18.860 1.00 91.12 158 GLU A O 1
ATOM 1261 N N . ARG A 1 159 ? 9.417 -10.637 -19.691 1.00 95.31 159 ARG A N 1
ATOM 1262 C CA . ARG A 1 159 ? 9.611 -9.482 -18.806 1.00 95.31 159 ARG A CA 1
ATOM 1263 C C . ARG A 1 159 ? 9.300 -9.843 -17.361 1.00 95.31 159 ARG A C 1
ATOM 1265 O O . ARG A 1 159 ? 8.238 -10.397 -17.078 1.00 95.31 159 ARG A O 1
ATOM 1272 N N . MET A 1 160 ? 10.164 -9.450 -16.426 1.00 95.81 160 MET A N 1
ATOM 1273 C CA . MET A 1 160 ? 9.898 -9.686 -15.002 1.00 95.81 160 MET A CA 1
ATOM 1274 C C . MET A 1 160 ? 8.596 -9.012 -14.550 1.00 95.81 160 MET A C 1
ATOM 1276 O O . MET A 1 160 ? 8.338 -7.859 -14.898 1.00 95.81 160 MET A O 1
ATOM 1280 N N . ASP A 1 161 ? 7.803 -9.703 -13.730 1.00 94.12 161 ASP A N 1
ATOM 1281 C CA . ASP A 1 161 ? 6.794 -9.057 -12.884 1.00 94.12 161 ASP A CA 1
ATOM 1282 C C . ASP A 1 161 ? 7.435 -8.392 -11.647 1.00 94.12 161 ASP A C 1
ATOM 1284 O O . ASP A 1 161 ? 8.634 -8.520 -11.372 1.00 94.12 161 ASP A O 1
ATOM 1288 N N . ALA A 1 162 ? 6.626 -7.664 -10.871 1.00 91.19 162 ALA A N 1
ATOM 1289 C CA . ALA A 1 162 ? 7.098 -6.972 -9.674 1.00 91.19 162 ALA A CA 1
ATOM 1290 C C . ALA A 1 162 ? 7.665 -7.925 -8.603 1.00 91.19 162 ALA A C 1
ATOM 1292 O O . ALA A 1 162 ? 8.620 -7.570 -7.908 1.00 91.19 162 ALA A O 1
ATOM 1293 N N . ARG A 1 163 ? 7.117 -9.140 -8.475 1.00 86.81 163 ARG A N 1
ATOM 1294 C CA . ARG A 1 163 ? 7.540 -10.142 -7.486 1.00 86.81 163 ARG A CA 1
ATOM 1295 C C . ARG A 1 163 ? 8.890 -10.750 -7.866 1.00 86.81 163 ARG A C 1
ATOM 1297 O O . ARG A 1 163 ? 9.778 -10.833 -7.019 1.00 86.81 163 ARG A O 1
ATOM 1304 N N . GLN A 1 164 ? 9.069 -11.106 -9.134 1.00 90.31 164 GLN A N 1
ATOM 1305 C CA . GLN A 1 164 ? 10.331 -11.565 -9.713 1.00 90.31 164 GLN A CA 1
ATOM 1306 C C . GLN A 1 164 ? 11.409 -10.483 -9.595 1.00 90.31 164 GLN A C 1
ATOM 1308 O O . GLN A 1 164 ? 12.511 -10.760 -9.119 1.00 90.31 164 GLN A O 1
ATOM 1313 N N . ALA A 1 165 ? 11.076 -9.233 -9.935 1.00 93.00 165 ALA A N 1
ATOM 1314 C CA . ALA A 1 165 ? 11.994 -8.105 -9.824 1.00 93.00 165 ALA A CA 1
ATOM 1315 C C . ALA A 1 165 ? 12.447 -7.859 -8.371 1.00 93.00 165 ALA A C 1
ATOM 1317 O O . ALA A 1 165 ? 13.626 -7.600 -8.136 1.00 93.00 165 ALA A O 1
ATOM 1318 N N . LEU A 1 166 ? 11.558 -7.991 -7.376 1.00 86.25 166 LEU A N 1
ATOM 1319 C CA . LEU A 1 166 ? 11.920 -7.884 -5.953 1.00 86.25 166 LEU A CA 1
ATOM 1320 C C . LEU A 1 166 ? 12.907 -8.966 -5.494 1.00 86.25 166 LEU A C 1
ATOM 1322 O O . LEU A 1 166 ? 13.736 -8.699 -4.624 1.00 86.25 166 LEU A O 1
ATOM 1326 N N . GLY A 1 167 ? 12.840 -10.158 -6.090 1.00 82.00 167 GLY A N 1
ATOM 1327 C CA . GLY A 1 167 ? 13.769 -11.262 -5.841 1.00 82.00 167 GLY A CA 1
ATOM 1328 C C . GLY A 1 167 ? 15.107 -11.145 -6.577 1.00 82.00 167 GLY A C 1
ATOM 1329 O O . GLY A 1 167 ? 15.949 -12.033 -6.447 1.00 82.00 167 GLY A O 1
ATOM 1330 N N . HIS A 1 168 ? 15.329 -10.084 -7.357 1.00 92.25 168 HIS A N 1
ATOM 1331 C CA . HIS A 1 168 ? 16.519 -9.971 -8.190 1.00 92.25 168 HIS A CA 1
ATOM 1332 C C . HIS A 1 168 ? 17.806 -9.770 -7.361 1.00 92.25 168 HIS A C 1
ATOM 1334 O O . HIS A 1 168 ? 17.817 -8.936 -6.444 1.00 92.25 168 HIS A O 1
ATOM 1340 N N . PRO A 1 169 ? 18.933 -10.434 -7.706 1.00 90.19 169 PRO A N 1
ATOM 1341 C CA . PRO A 1 169 ? 20.190 -10.334 -6.961 1.00 90.19 169 PRO A CA 1
ATOM 1342 C C . PRO A 1 169 ? 20.672 -8.902 -6.726 1.00 90.19 169 PRO A C 1
ATOM 1344 O O . PRO A 1 169 ? 21.172 -8.598 -5.645 1.00 90.19 169 PRO A O 1
ATOM 1347 N N . TRP A 1 170 ? 20.479 -8.006 -7.700 1.00 92.62 170 TRP A N 1
ATOM 1348 C CA . TRP A 1 170 ? 20.841 -6.594 -7.548 1.00 92.62 170 TRP A CA 1
ATOM 1349 C C . TRP A 1 170 ? 20.159 -5.939 -6.343 1.00 92.62 170 TRP A C 1
ATOM 1351 O O . TRP A 1 170 ? 20.822 -5.258 -5.565 1.00 92.62 170 TRP A O 1
ATOM 1361 N N . LEU A 1 171 ? 18.866 -6.185 -6.120 1.00 86.44 171 LEU A N 1
ATOM 1362 C CA . LEU A 1 171 ? 18.164 -5.627 -4.964 1.00 86.44 171 LEU A CA 1
ATOM 1363 C C . LEU A 1 171 ? 18.550 -6.342 -3.668 1.00 86.44 171 LEU A C 1
ATOM 1365 O O . LEU A 1 171 ? 18.745 -5.680 -2.649 1.00 86.44 171 LEU A O 1
ATOM 1369 N N . LEU A 1 172 ? 18.726 -7.666 -3.704 1.00 80.12 172 LEU A N 1
ATOM 1370 C CA . LEU A 1 172 ? 19.095 -8.458 -2.526 1.00 80.12 172 LEU A CA 1
ATOM 1371 C C . LEU A 1 172 ? 20.496 -8.113 -1.990 1.00 80.12 172 LEU A C 1
ATOM 1373 O O . LEU A 1 172 ? 20.678 -7.978 -0.781 1.00 80.12 172 LEU A O 1
ATOM 1377 N N . GLN A 1 173 ? 21.479 -7.891 -2.868 1.00 73.38 173 GLN A N 1
ATOM 1378 C CA . GLN A 1 173 ? 22.860 -7.550 -2.486 1.00 73.38 173 GLN A CA 1
ATOM 1379 C C . GLN A 1 173 ? 22.971 -6.199 -1.764 1.00 73.38 173 GLN A C 1
ATOM 1381 O O . GLN A 1 173 ? 23.847 -6.009 -0.917 1.00 73.38 173 GLN A O 1
ATOM 1386 N N . HIS A 1 174 ? 22.059 -5.270 -2.054 1.00 63.62 174 HIS A N 1
ATOM 1387 C CA . HIS A 1 174 ? 22.025 -3.940 -1.445 1.00 63.62 174 HIS A CA 1
ATOM 1388 C C . HIS A 1 174 ? 21.158 -3.885 -0.175 1.00 63.62 174 HIS A C 1
ATOM 1390 O O . HIS A 1 174 ? 21.084 -2.844 0.473 1.00 63.62 174 HIS A O 1
ATOM 1396 N N . CYS A 1 175 ? 20.563 -5.006 0.255 1.00 51.44 175 CYS A N 1
ATOM 1397 C CA . CYS A 1 175 ? 19.775 -5.081 1.492 1.00 51.44 175 CYS A CA 1
ATOM 1398 C C . CYS A 1 175 ? 20.629 -5.079 2.782 1.00 51.44 175 CYS A C 1
ATOM 1400 O O . CYS A 1 175 ? 20.065 -5.083 3.876 1.00 51.44 175 CYS A O 1
ATOM 1402 N N . GLY A 1 176 ? 21.969 -5.068 2.686 1.00 42.19 176 GLY A N 1
ATOM 1403 C CA . GLY A 1 176 ? 22.856 -5.238 3.849 1.00 42.19 176 GLY A CA 1
ATOM 1404 C C . GLY A 1 176 ? 24.179 -4.463 3.867 1.00 42.19 176 GLY A C 1
ATOM 1405 O O . GLY A 1 176 ? 24.948 -4.667 4.805 1.00 42.19 176 GLY A O 1
ATOM 1406 N N . ARG A 1 177 ? 24.484 -3.586 2.896 1.00 39.09 177 ARG A N 1
ATOM 1407 C CA . ARG A 1 177 ? 25.732 -2.795 2.924 1.00 39.09 177 ARG A CA 1
ATOM 1408 C C . ARG A 1 177 ? 25.536 -1.442 3.633 1.00 39.09 177 ARG A C 1
ATOM 1410 O O . ARG A 1 177 ? 24.653 -0.678 3.246 1.00 39.09 177 ARG A O 1
ATOM 1417 N N . PRO A 1 178 ? 26.353 -1.113 4.653 1.00 37.34 178 PRO A N 1
ATOM 1418 C CA . PRO A 1 178 ? 26.322 0.179 5.328 1.00 37.34 178 PRO A CA 1
ATOM 1419 C C . PRO A 1 178 ? 27.004 1.237 4.449 1.00 37.34 178 PRO A C 1
ATOM 1421 O O . PRO A 1 178 ? 28.198 1.486 4.564 1.00 37.34 178 PRO A O 1
ATOM 1424 N N . GLY A 1 179 ? 26.247 1.835 3.534 1.00 38.28 179 GLY A N 1
ATOM 1425 C CA . GLY A 1 179 ? 26.716 2.939 2.698 1.00 38.28 179 GLY A CA 1
ATOM 1426 C C . GLY A 1 179 ? 25.740 3.205 1.560 1.00 38.28 179 GLY A C 1
ATOM 1427 O O . GLY A 1 179 ? 25.757 2.480 0.575 1.00 38.28 179 GLY A O 1
ATOM 1428 N N . GLY A 1 180 ? 24.869 4.209 1.719 1.00 33.50 180 GLY A N 1
ATOM 1429 C CA . GLY A 1 180 ? 23.938 4.649 0.665 1.00 33.50 180 GLY A CA 1
ATOM 1430 C C . GLY A 1 180 ? 22.463 4.784 1.062 1.00 33.50 180 GLY A C 1
ATOM 1431 O O . GLY A 1 180 ? 21.598 4.702 0.201 1.00 33.50 180 GLY A O 1
ATOM 1432 N N . GLY A 1 181 ? 22.153 4.975 2.348 1.00 37.38 181 GLY A N 1
ATOM 1433 C CA . GLY A 1 181 ? 20.767 5.046 2.834 1.00 37.38 181 GLY A CA 1
ATOM 1434 C C . GLY A 1 181 ? 20.405 3.864 3.721 1.00 37.38 181 GLY A C 1
ATOM 1435 O O . GLY A 1 181 ? 19.311 3.310 3.626 1.00 37.38 181 GLY A O 1
ATOM 1436 N N . ALA A 1 182 ? 21.339 3.471 4.592 1.00 35.31 182 ALA A N 1
ATOM 1437 C CA . ALA A 1 182 ? 21.004 2.645 5.731 1.00 35.31 182 ALA A CA 1
ATOM 1438 C C . ALA A 1 182 ? 19.882 3.363 6.490 1.00 35.31 182 ALA A C 1
ATOM 1440 O O . ALA A 1 182 ? 20.134 4.304 7.243 1.00 35.31 182 ALA A O 1
ATOM 1441 N N . TYR A 1 183 ? 18.649 2.874 6.331 1.00 37.78 183 TYR A N 1
ATOM 1442 C CA . TYR A 1 183 ? 17.779 2.719 7.484 1.00 37.78 183 TYR A CA 1
ATOM 1443 C C . TYR A 1 183 ? 18.701 2.237 8.584 1.00 37.78 183 TYR A C 1
ATOM 1445 O O . TYR A 1 183 ? 19.284 1.154 8.469 1.00 37.78 183 TYR A O 1
ATOM 1453 N N . ARG A 1 184 ? 18.969 3.108 9.556 1.00 37.03 184 ARG A N 1
ATOM 1454 C CA . ARG A 1 184 ? 19.730 2.739 10.732 1.00 37.03 184 ARG A CA 1
ATOM 1455 C C . ARG A 1 184 ? 19.045 1.472 11.232 1.00 37.03 184 ARG A C 1
ATOM 1457 O O . ARG A 1 184 ? 18.009 1.549 11.876 1.00 37.03 184 ARG A O 1
ATOM 1464 N N . ARG A 1 185 ? 19.666 0.311 11.006 1.00 42.78 185 ARG A N 1
ATOM 1465 C CA . ARG A 1 185 ? 19.660 -0.776 11.980 1.00 42.78 185 ARG A CA 1
ATOM 1466 C C . ARG A 1 185 ? 20.393 -0.218 13.198 1.00 42.78 185 ARG A C 1
ATOM 1468 O O . ARG A 1 185 ? 21.495 -0.638 13.535 1.00 42.78 185 ARG A O 1
ATOM 1475 N N . GLN A 1 186 ? 19.820 0.804 13.833 1.00 38.66 186 GLN A N 1
ATOM 1476 C CA . GLN A 1 186 ? 19.994 0.955 15.255 1.00 38.66 186 GLN A CA 1
ATOM 1477 C C . GLN A 1 186 ? 19.445 -0.353 15.787 1.00 38.66 186 GLN A C 1
ATOM 1479 O O . GLN A 1 186 ? 18.283 -0.673 15.554 1.00 38.66 186 GLN A O 1
ATOM 1484 N N . LYS A 1 187 ? 20.352 -1.161 16.340 1.00 39.00 187 LYS A N 1
ATOM 1485 C CA . LYS A 1 187 ? 20.041 -2.302 17.192 1.00 39.00 187 LYS A CA 1
ATOM 1486 C C . LYS A 1 187 ? 18.652 -2.114 17.793 1.00 39.00 187 LYS A C 1
ATOM 1488 O O . LYS A 1 187 ? 18.444 -1.173 18.558 1.00 39.00 187 LYS A O 1
ATOM 1493 N N . ALA A 1 188 ? 17.733 -2.982 17.390 1.00 43.94 188 ALA A N 1
ATOM 1494 C CA . ALA A 1 188 ? 16.373 -3.061 17.888 1.00 43.94 188 ALA A CA 1
ATOM 1495 C C . ALA A 1 188 ? 16.365 -3.577 19.339 1.00 43.94 188 ALA A C 1
ATOM 1497 O O . ALA A 1 188 ? 15.728 -4.576 19.641 1.00 43.94 188 ALA A O 1
ATOM 1498 N N . ASP A 1 189 ? 17.098 -2.901 20.224 1.00 43.88 189 ASP A N 1
ATOM 1499 C CA . ASP A 1 189 ? 17.096 -3.141 21.669 1.00 43.88 189 ASP A CA 1
ATOM 1500 C C . ASP A 1 189 ? 16.052 -2.270 22.386 1.00 43.88 189 ASP A C 1
ATOM 1502 O O . ASP A 1 189 ? 15.957 -2.289 23.607 1.00 43.88 189 ASP A O 1
ATOM 1506 N N . ASN A 1 190 ? 15.211 -1.543 21.643 1.00 48.31 190 ASN A N 1
ATOM 1507 C CA . ASN A 1 190 ? 14.024 -0.894 22.187 1.00 48.31 190 ASN A CA 1
ATOM 1508 C C . ASN A 1 190 ? 12.805 -1.271 21.339 1.00 48.31 190 ASN A C 1
ATOM 1510 O O . ASN A 1 190 ? 12.337 -0.519 20.488 1.00 48.31 190 ASN A O 1
ATOM 1514 N N . THR A 1 191 ? 12.357 -2.512 21.559 1.00 59.16 191 THR A N 1
ATOM 1515 C CA . THR A 1 191 ? 10.995 -3.031 21.350 1.00 59.16 191 THR A CA 1
ATOM 1516 C C . THR A 1 191 ? 9.984 -1.892 21.339 1.00 59.16 191 THR A C 1
ATOM 1518 O O . THR A 1 191 ? 10.047 -1.112 22.269 1.00 59.16 191 THR A O 1
ATOM 1521 N N . TYR A 1 192 ? 9.077 -1.782 20.362 1.00 73.69 192 TYR A N 1
ATOM 1522 C CA . TYR A 1 192 ? 8.017 -0.760 20.317 1.00 73.69 192 TYR A CA 1
ATOM 1523 C C . TYR A 1 192 ? 6.912 -1.070 21.355 1.00 73.69 192 TYR A C 1
ATOM 1525 O O . TYR A 1 192 ? 5.887 -1.655 20.987 1.00 73.69 192 TYR A O 1
ATOM 1533 N N . PRO A 1 193 ? 7.054 -0.748 22.659 1.00 85.56 193 PRO A N 1
ATOM 1534 C CA . PRO A 1 193 ? 6.195 -1.325 23.686 1.00 85.56 193 PRO A CA 1
ATOM 1535 C C . PRO A 1 193 ? 4.817 -0.667 23.630 1.00 85.56 193 PRO A C 1
ATOM 1537 O O . PRO A 1 193 ? 3.815 -1.326 23.873 1.00 85.56 193 PRO A O 1
ATOM 1540 N N . SER A 1 194 ? 4.764 0.608 23.227 1.00 88.75 194 SER A N 1
ATOM 1541 C CA . SER A 1 194 ? 3.532 1.354 22.995 1.00 88.75 194 SER A CA 1
ATOM 1542 C C . SER A 1 194 ? 2.698 0.761 21.864 1.00 88.75 194 SER A C 1
ATOM 1544 O O . SER A 1 194 ? 1.483 0.708 21.995 1.00 88.75 194 SER A O 1
ATOM 1546 N N . LEU A 1 195 ? 3.321 0.272 20.784 1.00 91.88 195 LEU A N 1
ATOM 1547 C CA . LEU A 1 195 ? 2.597 -0.368 19.681 1.00 91.88 195 LEU A CA 1
ATOM 1548 C C . LEU A 1 195 ? 2.049 -1.734 20.093 1.00 91.88 195 LEU A C 1
ATOM 1550 O O . LEU A 1 195 ? 0.892 -2.025 19.818 1.00 91.88 195 LEU A O 1
ATOM 1554 N N . ILE A 1 196 ? 2.843 -2.540 20.807 1.00 91.31 196 ILE A N 1
ATOM 1555 C CA . ILE A 1 196 ? 2.388 -3.836 21.335 1.00 91.31 196 ILE A CA 1
ATOM 1556 C C . ILE A 1 196 ? 1.241 -3.641 22.334 1.00 91.31 196 ILE A C 1
ATOM 1558 O O . ILE A 1 196 ? 0.256 -4.378 22.298 1.00 91.31 196 ILE A O 1
ATOM 1562 N N . GLU A 1 197 ? 1.343 -2.642 23.209 1.00 91.06 197 GLU A N 1
ATOM 1563 C CA . GLU A 1 197 ? 0.260 -2.291 24.126 1.00 91.06 197 GLU A CA 1
ATOM 1564 C C . GLU A 1 197 ? -0.967 -1.767 23.369 1.00 91.06 197 GLU A C 1
ATOM 1566 O O . GLU A 1 197 ? -2.100 -2.137 23.674 1.00 91.06 197 GLU A O 1
ATOM 1571 N N . GLY A 1 198 ? -0.744 -0.999 22.302 1.00 93.62 198 GLY A N 1
ATOM 1572 C CA . GLY A 1 198 ? -1.789 -0.582 21.377 1.00 93.62 198 GLY A CA 1
ATOM 1573 C C . GLY A 1 198 ? -2.524 -1.765 20.742 1.00 93.62 198 GLY A C 1
ATOM 1574 O O . GLY A 1 198 ? -3.752 -1.770 20.712 1.00 93.62 198 GLY A O 1
ATOM 1575 N N . TRP A 1 199 ? -1.801 -2.812 20.332 1.00 94.88 199 TRP A N 1
ATOM 1576 C CA . TRP A 1 199 ? -2.393 -4.045 19.805 1.00 94.88 199 TRP A CA 1
ATOM 1577 C C . TRP A 1 199 ? -3.223 -4.796 20.845 1.00 94.88 199 TRP A C 1
ATOM 1579 O O . TRP A 1 199 ? -4.267 -5.346 20.499 1.00 94.88 199 TRP A O 1
ATOM 1589 N N . ARG A 1 200 ? -2.796 -4.817 22.115 1.00 94.06 200 ARG A N 1
ATOM 1590 C CA . ARG A 1 200 ? -3.576 -5.425 23.207 1.00 94.06 200 ARG A CA 1
ATOM 1591 C C . ARG A 1 200 ? -4.892 -4.688 23.418 1.00 94.06 200 ARG A C 1
ATOM 1593 O O . ARG A 1 200 ? -5.943 -5.316 23.374 1.00 94.06 200 ARG A O 1
ATOM 1600 N N . ARG A 1 201 ? -4.841 -3.360 23.528 1.00 94.31 201 ARG A N 1
ATOM 1601 C CA . ARG A 1 201 ? -6.029 -2.494 23.622 1.00 94.31 201 ARG A CA 1
ATOM 1602 C C . ARG A 1 201 ? -6.956 -2.641 22.423 1.00 94.31 201 ARG A C 1
ATOM 1604 O O . ARG A 1 201 ? -8.170 -2.738 22.574 1.00 94.31 201 ARG A O 1
ATOM 1611 N N . PHE A 1 202 ? -6.387 -2.707 21.222 1.00 95.25 202 PHE A N 1
ATOM 1612 C CA . PHE A 1 202 ? -7.142 -2.986 20.006 1.00 95.25 202 PHE A CA 1
ATOM 1613 C C . PHE A 1 202 ? -7.839 -4.350 20.079 1.00 95.25 202 PHE A C 1
ATOM 1615 O O . PHE A 1 202 ? -9.003 -4.459 19.704 1.00 95.25 202 PHE A O 1
ATOM 1622 N N . ALA A 1 203 ? -7.171 -5.382 20.601 1.00 94.19 203 ALA A N 1
ATOM 1623 C CA . ALA A 1 203 ? -7.747 -6.715 20.751 1.00 94.19 203 ALA A CA 1
ATOM 1624 C C . ALA A 1 203 ? -8.887 -6.784 21.787 1.00 94.19 203 ALA A C 1
ATOM 1626 O O . ALA A 1 203 ? -9.782 -7.616 21.636 1.00 94.19 203 ALA A O 1
ATOM 1627 N N . GLU A 1 204 ? -8.898 -5.901 22.792 1.00 93.44 204 GLU A N 1
ATOM 1628 C CA . GLU A 1 204 ? -9.992 -5.785 23.772 1.00 93.44 204 GLU A CA 1
ATOM 1629 C C . GLU A 1 204 ? -11.274 -5.173 23.188 1.00 93.44 204 GLU A C 1
ATOM 1631 O O . GLU A 1 204 ? -12.363 -5.349 23.742 1.00 93.44 204 GLU A O 1
ATOM 1636 N N . LEU A 1 205 ? -11.176 -4.458 22.064 1.00 91.19 205 LEU A N 1
ATOM 1637 C CA . LEU A 1 205 ? -12.342 -3.890 21.401 1.00 91.19 205 LEU A CA 1
ATOM 1638 C C . LEU A 1 205 ? -13.232 -4.980 20.806 1.00 91.19 205 LEU A C 1
ATOM 1640 O O . LEU A 1 205 ? -12.763 -6.012 20.325 1.00 91.19 205 LEU A O 1
ATOM 1644 N N . SER A 1 206 ? -14.538 -4.712 20.758 1.00 86.94 206 SER A N 1
ATOM 1645 C CA . SER A 1 206 ? -15.470 -5.573 20.025 1.00 86.94 206 SER A CA 1
ATOM 1646 C C . SER A 1 206 ? -15.083 -5.659 18.536 1.00 86.94 206 SER A C 1
ATOM 1648 O O . SER A 1 206 ? -14.545 -4.686 17.997 1.00 86.94 206 SER A O 1
ATOM 1650 N N . PRO A 1 207 ? -15.393 -6.767 17.830 1.00 85.75 207 PRO A N 1
ATOM 1651 C CA . PRO A 1 207 ? -15.069 -6.918 16.404 1.00 85.75 207 PRO A CA 1
ATOM 1652 C C . PRO A 1 207 ? -15.531 -5.741 15.546 1.00 85.75 207 PRO A C 1
ATOM 1654 O O . PRO A 1 207 ? -14.854 -5.314 14.619 1.00 85.75 207 PRO A O 1
ATOM 1657 N N . VAL A 1 208 ? -16.669 -5.175 15.921 1.00 79.94 208 VAL A N 1
ATOM 1658 C CA . VAL A 1 208 ? -17.267 -4.032 15.259 1.00 79.94 208 VAL A CA 1
ATOM 1659 C C . VAL A 1 208 ? -16.445 -2.750 15.428 1.00 79.94 208 VAL A C 1
ATOM 1661 O O . VAL A 1 208 ? -16.207 -2.040 14.456 1.00 79.94 208 VAL A O 1
ATOM 1664 N N . MET A 1 209 ? -15.990 -2.460 16.648 1.00 85.62 209 MET A N 1
ATOM 1665 C CA . MET A 1 209 ? -15.160 -1.282 16.925 1.00 85.62 209 MET A CA 1
ATOM 1666 C C . MET A 1 209 ? -13.785 -1.400 16.267 1.00 85.62 209 MET A C 1
ATOM 1668 O O . MET A 1 209 ? -13.246 -0.411 15.778 1.00 85.62 209 MET A O 1
ATOM 1672 N N . ARG A 1 210 ? -13.241 -2.619 16.185 1.00 90.56 210 ARG A N 1
ATOM 1673 C CA . ARG A 1 210 ? -12.006 -2.881 15.437 1.00 90.56 210 ARG A CA 1
ATOM 1674 C C . ARG A 1 210 ? -12.182 -2.599 13.952 1.00 90.56 210 ARG A C 1
ATOM 1676 O O . ARG A 1 210 ? -11.375 -1.876 13.384 1.00 90.56 210 ARG A O 1
ATOM 1683 N N . ALA A 1 211 ? -13.256 -3.097 13.347 1.00 85.25 211 ALA A N 1
ATOM 1684 C CA . ALA A 1 211 ? -13.539 -2.848 11.940 1.00 85.25 211 ALA A CA 1
ATOM 1685 C C . ALA A 1 211 ? -13.765 -1.349 11.651 1.00 85.25 211 ALA A C 1
ATOM 1687 O O . ALA A 1 211 ? -13.276 -0.838 10.649 1.00 85.25 211 ALA A O 1
ATOM 1688 N N . LEU A 1 212 ? -14.404 -0.611 12.566 1.00 85.25 212 LEU A N 1
ATOM 1689 C CA . LEU A 1 212 ? -14.504 0.850 12.478 1.00 85.25 212 LEU A CA 1
ATOM 1690 C C . LEU A 1 212 ? -13.131 1.539 12.537 1.00 85.25 212 LEU A C 1
ATOM 1692 O O . LEU A 1 212 ? -12.886 2.475 11.783 1.00 85.25 212 LEU A O 1
ATOM 1696 N N . LEU A 1 213 ? -12.219 1.082 13.399 1.00 90.06 213 LEU A N 1
ATOM 1697 C CA . LEU A 1 213 ? -10.849 1.600 13.416 1.00 90.06 213 LEU A CA 1
ATOM 1698 C C . LEU A 1 213 ? -10.084 1.269 12.131 1.00 90.06 213 LEU A C 1
ATOM 1700 O O . LEU A 1 213 ? -9.255 2.073 11.723 1.00 90.06 213 LEU A O 1
ATOM 1704 N N . VAL A 1 214 ? -10.359 0.136 11.478 1.00 89.19 214 VAL A N 1
ATOM 1705 C CA . VAL A 1 214 ? -9.813 -0.179 10.144 1.00 89.19 214 VAL A CA 1
ATOM 1706 C C . VAL A 1 214 ? -10.360 0.779 9.085 1.00 89.19 214 VAL A C 1
ATOM 1708 O O . VAL A 1 214 ? -9.601 1.260 8.242 1.00 89.19 214 VAL A O 1
ATOM 1711 N N . GLU A 1 215 ? -11.649 1.114 9.151 1.00 83.56 215 GLU A N 1
ATOM 1712 C CA . GLU A 1 215 ? -12.259 2.134 8.290 1.00 83.56 215 GLU A CA 1
ATOM 1713 C C . GLU A 1 215 ? -11.617 3.506 8.492 1.00 83.56 215 GLU A C 1
ATOM 1715 O O . GLU A 1 215 ? -11.127 4.109 7.536 1.00 83.56 215 GLU A O 1
ATOM 1720 N N . PHE A 1 216 ? -11.520 3.941 9.747 1.00 86.38 216 PHE A N 1
ATOM 1721 C CA . PHE A 1 216 ? -10.842 5.175 10.122 1.00 86.38 216 PHE A CA 1
ATOM 1722 C C . PHE A 1 216 ? -9.381 5.172 9.679 1.00 86.38 216 PHE A C 1
ATOM 1724 O O . PHE A 1 216 ? -8.901 6.159 9.129 1.00 86.38 216 PHE A O 1
ATOM 1731 N N . ALA A 1 217 ? -8.673 4.052 9.851 1.00 88.88 217 ALA A N 1
ATOM 1732 C CA . ALA A 1 217 ? -7.264 3.981 9.507 1.00 88.88 217 ALA A CA 1
ATOM 1733 C C . ALA A 1 217 ? -6.998 4.179 8.007 1.00 88.88 217 ALA A C 1
ATOM 1735 O O . ALA A 1 217 ? -5.972 4.736 7.616 1.00 88.88 217 ALA A O 1
ATOM 1736 N N . PHE A 1 218 ? -7.931 3.702 7.185 1.00 83.06 218 PHE A N 1
ATOM 1737 C CA . PHE A 1 218 ? -7.895 3.797 5.732 1.00 83.06 218 PHE A CA 1
ATOM 1738 C C . PHE A 1 218 ? -8.337 5.172 5.218 1.00 83.06 218 PHE A C 1
ATOM 1740 O O . PHE A 1 218 ? -7.727 5.698 4.290 1.00 83.06 218 PHE A O 1
ATOM 1747 N N . ALA A 1 219 ? -9.393 5.749 5.798 1.00 80.94 219 ALA A N 1
ATOM 1748 C CA . ALA A 1 219 ? -9.975 7.006 5.330 1.00 80.94 219 ALA A CA 1
ATOM 1749 C C . ALA A 1 219 ? -9.224 8.251 5.836 1.00 80.94 219 ALA A C 1
ATOM 1751 O O . ALA A 1 219 ? -9.265 9.304 5.194 1.00 80.94 219 ALA A O 1
ATOM 1752 N N . SER A 1 220 ? -8.543 8.151 6.980 1.00 81.62 220 SER A N 1
ATOM 1753 C CA . SER A 1 220 ? -7.928 9.304 7.631 1.00 81.62 220 SER A CA 1
ATOM 1754 C C . SER A 1 220 ? -6.619 9.743 6.988 1.00 81.62 220 SER A C 1
ATOM 1756 O O . SER A 1 220 ? -5.777 8.952 6.558 1.00 81.62 220 SER A O 1
ATOM 1758 N N . ARG A 1 221 ? -6.414 11.061 7.004 1.00 79.62 221 ARG A N 1
ATOM 1759 C CA . ARG A 1 221 ? -5.119 11.689 6.743 1.00 79.62 221 ARG A CA 1
ATOM 1760 C C . ARG A 1 221 ? -4.404 11.896 8.066 1.00 79.62 221 ARG A C 1
ATOM 1762 O O . ARG A 1 221 ? -4.961 12.474 8.994 1.00 79.62 221 ARG A O 1
ATOM 1769 N N . TRP A 1 222 ? -3.159 11.455 8.130 1.00 79.00 222 TRP A N 1
ATOM 1770 C CA . TRP A 1 222 ? -2.363 11.535 9.346 1.00 79.00 222 TRP A CA 1
ATOM 1771 C C . TRP A 1 222 ? -1.478 12.776 9.329 1.00 79.00 222 TRP A C 1
ATOM 1773 O O . TRP A 1 222 ? -0.873 13.056 8.290 1.00 79.00 222 TRP A O 1
ATOM 1783 N N . PRO A 1 223 ? -1.342 13.490 10.462 1.00 77.12 223 PRO A N 1
ATOM 1784 C CA . PRO A 1 223 ? -0.291 14.484 10.613 1.00 77.12 223 PRO A CA 1
ATOM 1785 C C . PRO A 1 223 ? 1.072 13.868 10.294 1.00 77.12 223 PRO A C 1
ATOM 1787 O O . PRO A 1 223 ? 1.334 12.706 10.628 1.00 77.12 223 PRO A O 1
ATOM 1790 N N . GLU A 1 224 ? 1.941 14.646 9.661 1.00 73.56 224 GLU A N 1
ATOM 1791 C CA . GLU A 1 224 ? 3.268 14.191 9.261 1.00 73.56 224 GLU A CA 1
ATOM 1792 C C . GLU A 1 224 ? 4.045 13.625 10.463 1.00 73.56 224 GLU A C 1
ATOM 1794 O O . GLU A 1 224 ? 4.036 14.180 11.562 1.00 73.56 224 GLU A O 1
ATOM 1799 N N . GLY A 1 225 ? 4.656 12.453 10.284 1.00 74.19 225 GLY A N 1
ATOM 1800 C CA . GLY A 1 225 ? 5.417 11.765 11.331 1.00 74.19 225 GLY A CA 1
ATOM 1801 C C . GLY A 1 225 ? 4.599 11.059 12.426 1.00 74.19 225 GLY A C 1
ATOM 1802 O O . GLY A 1 225 ? 5.159 10.199 13.103 1.00 74.19 225 GLY A O 1
ATOM 1803 N N . SER A 1 226 ? 3.295 11.324 12.580 1.00 82.25 226 SER A N 1
ATOM 1804 C CA . SER A 1 226 ? 2.478 10.744 13.673 1.00 82.25 226 SER A CA 1
ATOM 1805 C C . SER A 1 226 ? 2.400 9.211 13.649 1.00 82.25 226 SER A C 1
ATOM 1807 O O . SER A 1 226 ? 2.434 8.561 14.691 1.00 82.25 226 SER A O 1
ATOM 1809 N N . MET A 1 227 ? 2.384 8.620 12.452 1.00 85.94 227 MET A N 1
ATOM 1810 C CA . MET A 1 227 ? 2.353 7.167 12.248 1.00 85.94 227 MET A CA 1
ATOM 1811 C C . MET A 1 227 ? 3.736 6.556 11.990 1.00 85.94 227 MET A C 1
ATOM 1813 O O . MET A 1 227 ? 3.834 5.359 11.719 1.00 85.94 227 MET A O 1
ATOM 1817 N N . ARG A 1 228 ? 4.823 7.339 12.079 1.00 81.00 228 ARG A N 1
ATOM 1818 C CA . ARG A 1 228 ? 6.185 6.886 11.739 1.00 81.00 228 ARG A CA 1
ATOM 1819 C C . ARG A 1 228 ? 6.590 5.583 12.454 1.00 81.00 228 ARG A C 1
ATOM 1821 O O . ARG A 1 228 ? 7.052 4.687 11.748 1.00 81.00 228 ARG A O 1
ATOM 1828 N N . PRO A 1 229 ? 6.347 5.397 13.771 1.00 84.94 229 PRO A N 1
ATOM 1829 C CA . PRO A 1 229 ? 6.689 4.144 14.449 1.00 84.94 229 PRO A CA 1
ATOM 1830 C C . PRO A 1 229 ? 5.966 2.922 13.865 1.00 84.94 229 PRO A C 1
ATOM 1832 O O . PRO A 1 229 ? 6.568 1.862 13.707 1.00 84.94 229 PRO A O 1
ATOM 1835 N N . ALA A 1 230 ? 4.685 3.068 13.506 1.00 88.56 230 ALA A N 1
ATOM 1836 C CA . ALA A 1 230 ? 3.903 1.991 12.905 1.00 88.56 230 ALA A CA 1
ATOM 1837 C C . ALA A 1 230 ? 4.418 1.651 11.499 1.00 88.56 230 ALA A C 1
ATOM 1839 O O . ALA A 1 230 ? 4.610 0.483 11.177 1.00 88.56 230 ALA A O 1
ATOM 1840 N N . VAL A 1 231 ? 4.707 2.661 10.674 1.00 83.00 231 VAL A N 1
ATOM 1841 C CA . VAL A 1 231 ? 5.230 2.458 9.311 1.00 83.00 231 VAL A CA 1
ATOM 1842 C C . VAL A 1 231 ? 6.599 1.770 9.325 1.00 83.00 231 VAL A C 1
ATOM 1844 O O . VAL A 1 231 ? 6.875 0.924 8.475 1.00 83.00 231 VAL A O 1
ATOM 1847 N N . GLU A 1 232 ? 7.463 2.113 10.279 1.00 80.25 232 GLU A N 1
ATOM 1848 C CA . GLU A 1 232 ? 8.767 1.462 10.450 1.00 80.25 232 GLU A CA 1
ATOM 1849 C C . GLU A 1 232 ? 8.614 -0.002 10.867 1.00 80.25 232 GLU A C 1
ATOM 1851 O O . GLU A 1 232 ? 9.187 -0.881 10.223 1.00 80.25 232 GLU A O 1
ATOM 1856 N N . LEU A 1 233 ? 7.767 -0.281 11.862 1.00 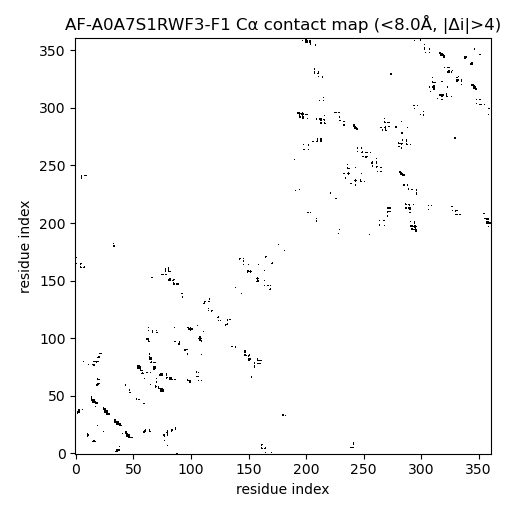84.69 233 LEU A N 1
ATOM 1857 C CA . LEU A 1 233 ? 7.502 -1.651 12.295 1.00 84.69 233 LEU A CA 1
ATOM 1858 C C . LEU A 1 233 ? 6.842 -2.492 11.191 1.00 84.69 233 LEU A C 1
ATOM 1860 O O . LEU A 1 233 ? 7.189 -3.660 11.028 1.00 84.69 233 LEU A O 1
ATOM 1864 N N . TRP A 1 234 ? 5.945 -1.909 10.390 1.00 86.06 234 TRP A N 1
ATOM 1865 C CA . TRP A 1 234 ? 5.393 -2.564 9.202 1.00 86.06 234 TRP A CA 1
ATOM 1866 C C . TRP A 1 234 ? 6.493 -2.949 8.213 1.00 86.06 234 TRP A C 1
ATOM 1868 O O . TRP A 1 234 ? 6.531 -4.085 7.741 1.00 86.06 234 TRP A O 1
ATOM 1878 N N . ALA A 1 235 ? 7.401 -2.021 7.898 1.00 77.25 235 ALA A N 1
ATOM 1879 C CA . ALA A 1 235 ? 8.490 -2.273 6.958 1.00 77.25 235 ALA A CA 1
ATOM 1880 C C . ALA A 1 235 ? 9.424 -3.396 7.437 1.00 77.25 235 ALA A C 1
ATOM 1882 O O . ALA A 1 235 ? 9.962 -4.126 6.605 1.00 77.25 235 ALA A O 1
ATOM 1883 N N . GLU A 1 236 ? 9.595 -3.545 8.753 1.00 77.69 236 GLU A N 1
ATOM 1884 C CA . GLU A 1 236 ? 10.342 -4.651 9.353 1.00 77.69 236 GLU A CA 1
ATOM 1885 C C . GLU A 1 236 ? 9.576 -5.980 9.312 1.00 77.69 236 GLU A C 1
ATOM 1887 O O . GLU A 1 236 ? 10.135 -6.986 8.886 1.00 77.69 236 GLU A O 1
ATOM 1892 N N . LEU A 1 237 ? 8.315 -5.997 9.753 1.00 84.06 237 LEU A N 1
ATOM 1893 C CA . LEU A 1 237 ? 7.521 -7.224 9.904 1.00 84.06 237 LEU A CA 1
ATOM 1894 C C . LEU A 1 237 ? 7.031 -7.804 8.585 1.00 84.06 237 LEU A C 1
ATOM 1896 O O . LEU A 1 237 ? 6.888 -9.015 8.464 1.00 84.06 237 LEU A O 1
ATOM 1900 N N . SER A 1 238 ? 6.744 -6.947 7.609 1.00 79.19 238 SER A N 1
ATOM 1901 C CA . SER A 1 238 ? 6.325 -7.403 6.285 1.00 79.19 238 SER A CA 1
ATOM 1902 C C . SER A 1 238 ? 7.474 -8.046 5.521 1.00 79.19 238 SER A C 1
ATOM 1904 O O . SER A 1 238 ? 7.235 -8.573 4.441 1.00 79.19 238 SER A O 1
ATOM 1906 N N . GLU A 1 239 ? 8.717 -7.935 6.019 1.00 73.12 239 GLU A N 1
ATOM 1907 C CA . GLU A 1 239 ? 9.933 -8.204 5.253 1.00 73.12 239 GLU A CA 1
ATOM 1908 C C . GLU A 1 239 ? 9.797 -7.673 3.835 1.00 73.12 239 GLU A C 1
ATOM 1910 O O . GLU A 1 239 ? 10.111 -8.360 2.860 1.00 73.12 239 GLU A O 1
ATOM 1915 N N . HIS A 1 240 ? 9.273 -6.447 3.719 1.00 59.53 240 HIS A N 1
ATOM 1916 C CA . HIS A 1 240 ? 9.134 -5.803 2.432 1.00 59.53 240 HIS A CA 1
ATOM 1917 C C . HIS A 1 240 ? 8.144 -6.507 1.477 1.00 59.53 240 HIS A C 1
ATOM 1919 O O . HIS A 1 240 ? 8.300 -6.479 0.259 1.00 59.53 240 HIS A O 1
ATOM 1925 N N . GLN A 1 241 ? 7.107 -7.139 2.014 1.00 68.19 241 GLN A N 1
ATOM 1926 C CA . GLN A 1 241 ? 5.962 -7.650 1.263 1.00 68.19 241 GLN A CA 1
ATOM 1927 C C . GLN A 1 241 ? 4.750 -6.720 1.423 1.00 68.19 241 GLN A C 1
ATOM 1929 O O . GLN A 1 241 ? 4.734 -5.817 2.258 1.00 68.19 241 GLN A O 1
ATOM 1934 N N . ALA A 1 242 ? 3.709 -6.941 0.617 1.00 72.62 242 ALA A N 1
ATOM 1935 C CA . ALA A 1 242 ? 2.445 -6.203 0.722 1.00 72.62 242 ALA A CA 1
ATOM 1936 C C . ALA A 1 242 ? 1.623 -6.576 1.975 1.00 72.62 242 ALA A C 1
ATOM 1938 O O . ALA A 1 242 ? 0.659 -5.891 2.308 1.00 72.62 242 ALA A O 1
ATOM 1939 N N . THR A 1 243 ? 2.001 -7.654 2.666 1.00 85.12 243 THR A N 1
ATOM 1940 C CA . THR A 1 243 ? 1.310 -8.191 3.843 1.00 85.12 243 THR A CA 1
ATOM 1941 C C . THR A 1 243 ? 2.310 -8.629 4.899 1.00 85.12 243 THR A C 1
ATOM 1943 O O . THR A 1 243 ? 3.405 -9.070 4.558 1.00 85.12 243 THR A O 1
ATOM 1946 N N . VAL A 1 244 ? 1.902 -8.628 6.164 1.00 89.38 244 VAL A N 1
ATOM 1947 C CA . VAL A 1 244 ? 2.643 -9.287 7.247 1.00 89.38 244 VAL A CA 1
ATOM 1948 C C . VAL A 1 244 ? 2.128 -10.715 7.404 1.00 89.38 244 VAL A C 1
ATOM 1950 O O . VAL A 1 244 ? 0.929 -10.911 7.608 1.00 89.38 244 VAL A O 1
ATOM 1953 N N . ARG A 1 245 ? 3.012 -11.715 7.318 1.00 90.50 245 ARG A N 1
ATOM 1954 C CA . ARG A 1 245 ? 2.646 -13.129 7.514 1.00 90.50 245 ARG A CA 1
ATOM 1955 C C . ARG A 1 245 ? 2.753 -13.517 8.986 1.00 90.50 245 ARG A C 1
ATOM 1957 O O . ARG A 1 245 ? 3.605 -12.996 9.707 1.00 90.50 245 ARG A O 1
ATOM 1964 N N . LEU A 1 246 ? 1.946 -14.490 9.409 1.00 91.75 246 LEU A N 1
ATOM 1965 C CA . LEU A 1 246 ? 1.956 -14.998 10.788 1.00 91.75 246 LEU A CA 1
ATOM 1966 C C . LEU A 1 246 ? 3.359 -15.428 11.242 1.00 91.75 246 LEU A C 1
ATOM 1968 O O . LEU A 1 246 ? 3.797 -15.048 12.324 1.00 91.75 246 LEU A O 1
ATOM 1972 N N . VAL A 1 247 ? 4.081 -16.162 10.392 1.00 89.31 247 VAL A N 1
ATOM 1973 C CA . VAL A 1 247 ? 5.421 -16.685 10.707 1.00 89.31 247 VAL A CA 1
ATOM 1974 C C . VAL A 1 247 ? 6.411 -15.557 11.007 1.00 89.31 247 VAL A C 1
ATOM 1976 O O . VAL A 1 247 ? 7.153 -15.641 11.985 1.00 89.31 247 VAL A O 1
ATOM 1979 N N . ASP A 1 248 ? 6.394 -14.488 10.207 1.00 89.44 248 ASP A N 1
ATOM 1980 C CA . ASP A 1 248 ? 7.302 -13.345 10.369 1.00 89.44 248 ASP A CA 1
ATOM 1981 C C . ASP A 1 248 ? 6.942 -12.548 11.637 1.00 89.44 248 ASP A C 1
ATOM 1983 O O . ASP A 1 248 ? 7.811 -12.179 12.435 1.00 89.44 248 ASP A O 1
ATOM 1987 N N . PHE A 1 249 ? 5.638 -12.366 11.879 1.00 90.62 249 PHE A N 1
ATOM 1988 C CA . PHE A 1 249 ? 5.102 -11.701 13.068 1.00 90.62 249 PHE A CA 1
ATOM 1989 C C . PHE A 1 249 ? 5.480 -12.432 14.364 1.00 90.62 249 PHE A C 1
ATOM 1991 O O . PHE A 1 249 ? 6.027 -11.828 15.292 1.00 90.62 249 PHE A O 1
ATOM 1998 N N . GLU A 1 250 ? 5.246 -13.744 14.425 1.00 90.69 250 GLU A N 1
ATOM 1999 C CA . GLU A 1 250 ? 5.614 -14.576 15.572 1.00 90.69 250 GLU A CA 1
ATOM 2000 C C . GLU A 1 250 ? 7.123 -14.624 15.773 1.00 90.69 250 GLU A C 1
ATOM 2002 O O . GLU A 1 250 ? 7.601 -14.458 16.899 1.00 90.69 250 GLU A O 1
ATOM 2007 N N . HIS A 1 251 ? 7.890 -14.820 14.695 1.00 87.81 251 HIS A N 1
ATOM 2008 C CA . HIS A 1 251 ? 9.343 -14.885 14.774 1.00 87.81 251 HIS A CA 1
ATOM 2009 C C . HIS A 1 251 ? 9.916 -13.637 15.445 1.00 87.81 251 HIS A C 1
ATOM 2011 O O . HIS A 1 251 ? 10.811 -13.759 16.288 1.00 87.81 251 HIS A O 1
ATOM 2017 N N . ARG A 1 252 ? 9.377 -12.457 15.111 1.00 85.00 252 ARG A N 1
ATOM 2018 C CA . ARG A 1 252 ? 9.850 -11.189 15.665 1.00 85.00 252 ARG A CA 1
ATOM 2019 C C . ARG A 1 252 ? 9.380 -10.940 17.096 1.00 85.00 252 ARG A C 1
ATOM 2021 O O . ARG A 1 252 ? 10.138 -10.389 17.889 1.00 85.00 252 ARG A O 1
ATOM 2028 N N . LEU A 1 253 ? 8.157 -11.334 17.442 1.00 86.69 253 LEU A N 1
ATOM 2029 C CA . LEU A 1 253 ? 7.542 -10.971 18.724 1.00 86.69 253 LEU A CA 1
ATOM 2030 C C . LEU A 1 253 ? 7.674 -12.039 19.811 1.00 86.69 253 LEU A C 1
ATOM 2032 O O . LEU A 1 253 ? 7.466 -11.734 20.988 1.00 86.69 253 LEU A O 1
ATOM 2036 N N . LYS A 1 254 ? 8.068 -13.272 19.464 1.00 85.19 254 LYS A N 1
ATOM 2037 C CA . LYS A 1 254 ? 8.197 -14.378 20.429 1.00 85.19 254 LYS A CA 1
ATOM 2038 C C . LYS A 1 254 ? 9.117 -14.059 21.607 1.00 85.19 254 LYS A C 1
ATOM 2040 O O . LYS A 1 254 ? 8.862 -14.543 22.703 1.00 85.19 254 LYS A O 1
ATOM 2045 N N . GLN A 1 255 ? 10.159 -13.248 21.402 1.00 83.75 255 GLN A N 1
ATOM 2046 C CA . GLN A 1 255 ? 11.084 -12.854 22.472 1.00 83.75 255 GLN A CA 1
ATOM 2047 C C . GLN A 1 255 ? 10.477 -11.813 23.422 1.00 83.75 255 GLN A C 1
ATOM 2049 O O . GLN A 1 255 ? 10.841 -11.781 24.592 1.00 83.75 255 GLN A O 1
ATOM 2054 N N . SER A 1 256 ? 9.549 -10.983 22.939 1.00 84.50 256 SER A N 1
ATOM 2055 C CA . SER A 1 256 ? 8.952 -9.892 23.717 1.00 84.50 256 SER A CA 1
ATOM 2056 C C . SER A 1 256 ? 7.671 -10.308 24.441 1.00 84.50 256 SER A C 1
ATOM 2058 O O . SER A 1 256 ? 7.465 -9.911 25.584 1.00 84.50 256 SER A O 1
ATOM 2060 N N . ILE A 1 257 ? 6.795 -11.081 23.786 1.00 88.69 257 ILE A N 1
ATOM 2061 C CA . ILE A 1 257 ? 5.466 -11.439 24.322 1.00 88.69 257 ILE A CA 1
ATOM 2062 C C . ILE A 1 257 ? 5.153 -12.943 24.295 1.00 88.69 257 ILE A C 1
ATOM 2064 O O . ILE A 1 257 ? 4.110 -13.347 24.802 1.00 88.69 257 ILE A O 1
ATOM 2068 N N . GLY A 1 258 ? 6.039 -13.777 23.741 1.00 90.62 258 GLY A N 1
ATOM 2069 C CA . GLY A 1 258 ? 5.801 -15.212 23.547 1.00 90.62 258 GLY A CA 1
ATOM 2070 C C . GLY A 1 258 ? 4.996 -15.531 22.280 1.00 90.62 258 GLY A C 1
ATOM 2071 O O . GLY A 1 258 ? 4.178 -14.731 21.827 1.00 90.62 258 GLY A O 1
ATOM 2072 N N . SER A 1 259 ? 5.227 -16.717 21.698 1.00 90.50 259 SER A N 1
ATOM 2073 C CA . SER A 1 259 ? 4.604 -17.123 20.419 1.00 90.50 259 SER A CA 1
ATOM 2074 C C . SER A 1 259 ? 3.081 -17.171 20.510 1.00 90.50 259 SER A C 1
ATOM 2076 O O . SER A 1 259 ? 2.390 -16.611 19.672 1.00 90.50 259 SER A O 1
ATOM 2078 N N . GLU A 1 260 ? 2.541 -17.761 21.579 1.00 93.25 260 GLU A N 1
ATOM 2079 C CA . GLU A 1 260 ? 1.095 -17.941 21.730 1.00 93.25 260 GLU A CA 1
ATOM 2080 C C . GLU A 1 260 ? 0.345 -16.600 21.830 1.00 93.25 260 GLU A C 1
ATOM 2082 O O . GLU A 1 260 ? -0.724 -16.424 21.246 1.00 93.25 260 GLU A O 1
ATOM 2087 N N . ALA A 1 261 ? 0.918 -15.618 22.535 1.00 92.50 261 ALA A N 1
ATOM 2088 C CA . ALA A 1 261 ? 0.343 -14.280 22.611 1.00 92.50 261 ALA A CA 1
ATOM 2089 C C . ALA A 1 261 ? 0.455 -13.537 21.271 1.00 92.50 261 ALA A C 1
ATOM 2091 O O . ALA A 1 261 ? -0.499 -12.866 20.874 1.00 92.50 261 ALA A O 1
ATOM 2092 N N . ALA A 1 262 ? 1.582 -13.684 20.563 1.00 93.00 262 ALA A N 1
ATOM 2093 C CA . ALA A 1 262 ? 1.765 -13.119 19.229 1.00 93.00 262 ALA A CA 1
ATOM 2094 C C . ALA A 1 262 ? 0.744 -13.691 18.230 1.00 93.00 262 ALA A C 1
ATOM 2096 O O . ALA A 1 262 ? 0.081 -12.916 17.546 1.00 93.00 262 ALA A O 1
ATOM 2097 N N . ALA A 1 263 ? 0.532 -15.011 18.217 1.00 94.50 263 ALA A N 1
ATOM 2098 C CA . ALA A 1 263 ? -0.465 -15.669 17.371 1.00 94.50 263 ALA A CA 1
ATOM 2099 C C . ALA A 1 263 ? -1.893 -15.168 17.639 1.00 94.50 263 ALA A C 1
ATOM 2101 O O . ALA A 1 263 ? -2.655 -14.909 16.705 1.00 94.50 263 ALA A O 1
ATOM 2102 N N . ARG A 1 264 ? -2.263 -14.981 18.916 1.00 94.75 264 ARG A N 1
ATOM 2103 C CA . ARG A 1 264 ? -3.583 -14.442 19.289 1.00 94.75 264 ARG A CA 1
ATOM 2104 C C . ARG A 1 264 ? -3.788 -13.006 18.817 1.00 94.75 264 ARG A C 1
ATOM 2106 O O . ARG A 1 264 ? -4.850 -12.695 18.271 1.00 94.75 264 ARG A O 1
ATOM 2113 N N . LEU A 1 265 ? -2.793 -12.138 19.019 1.00 95.06 265 LEU A N 1
ATOM 2114 C CA . LEU A 1 265 ? -2.848 -10.761 18.522 1.00 95.06 265 LEU A CA 1
ATOM 2115 C C . LEU A 1 265 ? -2.945 -10.748 16.998 1.00 95.06 265 LEU A C 1
ATOM 2117 O O . LEU A 1 265 ? -3.821 -10.077 16.459 1.00 95.06 265 LEU A O 1
ATOM 2121 N N . PHE A 1 266 ? -2.121 -11.551 16.322 1.00 95.31 266 PHE A N 1
ATOM 2122 C CA . PHE A 1 266 ? -2.145 -11.682 14.871 1.00 95.31 266 PHE A CA 1
ATOM 2123 C C . PHE A 1 266 ? -3.538 -12.062 14.369 1.00 95.31 266 PHE A C 1
ATOM 2125 O O . PHE A 1 266 ? -4.114 -11.343 13.562 1.00 95.31 266 PHE A O 1
ATOM 2132 N N . SER A 1 267 ? -4.118 -13.143 14.899 1.00 93.88 267 SER A N 1
ATOM 2133 C CA . SER A 1 267 ? -5.455 -13.615 14.517 1.00 93.88 267 SER A CA 1
ATOM 2134 C C . SER A 1 267 ? -6.540 -12.555 14.754 1.00 93.88 267 SER A C 1
ATOM 2136 O O . SER A 1 267 ? -7.444 -12.371 13.935 1.00 93.88 267 SER A O 1
ATOM 2138 N N . THR A 1 268 ? -6.429 -11.784 15.838 1.00 94.50 268 THR A N 1
ATOM 2139 C CA . THR A 1 268 ? -7.382 -10.707 16.144 1.00 94.50 268 THR A CA 1
ATOM 2140 C C . THR A 1 268 ? -7.271 -9.541 15.160 1.00 94.50 268 THR A C 1
ATOM 2142 O O . THR A 1 268 ? -8.290 -9.048 14.676 1.00 94.50 268 THR A O 1
ATOM 2145 N N . ILE A 1 269 ? -6.051 -9.114 14.827 1.00 94.50 269 ILE A N 1
ATOM 2146 C CA . ILE A 1 269 ? -5.811 -8.053 13.839 1.00 94.50 269 ILE A CA 1
ATOM 2147 C C . ILE A 1 269 ? -6.264 -8.528 12.457 1.00 94.50 269 ILE A C 1
ATOM 2149 O O . ILE A 1 269 ? -7.068 -7.863 11.809 1.00 94.50 269 ILE A O 1
ATOM 2153 N N . ALA A 1 270 ? -5.838 -9.727 12.058 1.00 91.38 270 ALA A N 1
ATOM 2154 C CA . ALA A 1 270 ? -6.195 -10.359 10.798 1.00 91.38 270 ALA A CA 1
ATOM 2155 C C . ALA A 1 270 ? -7.718 -10.473 10.629 1.00 91.38 270 ALA A C 1
ATOM 2157 O O . ALA A 1 270 ? -8.235 -10.110 9.581 1.00 91.38 270 ALA A O 1
ATOM 2158 N N . SER A 1 271 ? -8.460 -10.908 11.648 1.00 89.06 271 SER A N 1
ATOM 2159 C CA . SER A 1 271 ? -9.927 -11.046 11.582 1.00 89.06 271 SER A CA 1
ATOM 2160 C C . SER A 1 271 ? -10.704 -9.723 11.629 1.00 89.06 271 SER A C 1
ATOM 2162 O O . SER A 1 271 ? -11.926 -9.740 11.501 1.00 89.06 271 SER A O 1
ATOM 2164 N N . SER A 1 272 ? -10.028 -8.582 11.802 1.00 88.00 272 SER A N 1
ATOM 2165 C CA . SER A 1 272 ? -10.658 -7.251 11.830 1.00 88.00 272 SER A CA 1
ATOM 2166 C C . SER A 1 272 ? -10.773 -6.594 10.446 1.00 88.00 272 SER A C 1
ATOM 2168 O O . SER A 1 272 ? -11.237 -5.458 10.355 1.00 88.00 272 SER A O 1
ATOM 2170 N N . ARG A 1 273 ? -10.347 -7.299 9.388 1.00 78.25 273 ARG A N 1
ATOM 2171 C CA . ARG A 1 273 ? -10.373 -6.848 7.988 1.00 78.25 273 ARG A CA 1
ATOM 2172 C C . ARG A 1 273 ? -11.777 -6.536 7.479 1.00 78.25 273 ARG A C 1
ATOM 2174 O O . ARG A 1 273 ? -12.775 -7.039 8.005 1.00 78.25 273 ARG A O 1
ATOM 2181 N N . ARG A 1 274 ? -11.857 -5.753 6.401 1.00 67.12 274 ARG A N 1
ATOM 2182 C CA . ARG A 1 274 ? -13.123 -5.552 5.687 1.00 67.12 274 ARG A CA 1
ATOM 2183 C C . ARG A 1 274 ? -13.495 -6.859 4.992 1.00 67.12 274 ARG A C 1
ATOM 2185 O O . ARG A 1 274 ? -12.632 -7.589 4.518 1.00 67.12 274 ARG A O 1
ATOM 2192 N N . SER A 1 275 ? -14.787 -7.147 4.860 1.00 56.81 275 SER A N 1
ATOM 2193 C CA . SER A 1 275 ? -15.258 -8.384 4.212 1.00 56.81 275 SER A CA 1
ATOM 2194 C C . SER A 1 275 ? -14.899 -8.504 2.722 1.00 56.81 275 SER A C 1
ATOM 2196 O O . SER A 1 275 ? -15.214 -9.519 2.112 1.00 56.81 275 SER A O 1
ATOM 2198 N N . VAL A 1 276 ? -14.320 -7.458 2.127 1.00 53.22 276 VAL A N 1
ATOM 2199 C CA . VAL A 1 276 ? -13.978 -7.369 0.700 1.00 53.22 276 VAL A CA 1
ATOM 2200 C C . VAL A 1 276 ? -12.507 -7.738 0.445 1.00 53.22 276 VAL A C 1
ATOM 2202 O O . VAL A 1 276 ? -12.150 -8.038 -0.690 1.00 53.22 276 VAL A O 1
ATOM 2205 N N . ASP A 1 277 ? -11.664 -7.778 1.481 1.00 60.91 277 ASP A N 1
ATOM 2206 C CA . ASP A 1 277 ? -10.228 -8.021 1.326 1.00 60.91 277 ASP A CA 1
ATOM 2207 C C . ASP A 1 277 ? -9.941 -9.529 1.182 1.00 60.91 277 ASP A C 1
ATOM 2209 O O . ASP A 1 277 ? -10.112 -10.311 2.120 1.00 60.91 277 ASP A O 1
ATOM 2213 N N . SER A 1 278 ? -9.479 -9.951 -0.001 1.00 64.81 278 SER A N 1
ATOM 2214 C CA . SER A 1 278 ? -9.203 -11.350 -0.380 1.00 64.81 278 SER A CA 1
ATOM 2215 C C . SER A 1 278 ? -7.879 -11.902 0.173 1.00 64.81 278 SER A C 1
ATOM 2217 O O . SER A 1 278 ? -7.196 -12.686 -0.486 1.00 64.81 278 SER A O 1
ATOM 2219 N N . LEU A 1 279 ? -7.470 -11.468 1.365 1.00 76.44 279 LEU A N 1
ATOM 2220 C CA . LEU A 1 279 ? -6.232 -11.925 1.995 1.00 76.44 279 LEU A CA 1
ATOM 2221 C C . LEU A 1 279 ? -6.426 -13.277 2.688 1.00 76.44 279 LEU A C 1
ATOM 2223 O O . LEU A 1 279 ? -7.501 -13.567 3.220 1.00 76.44 279 LEU A O 1
ATOM 2227 N N . ALA A 1 280 ? -5.362 -14.082 2.760 1.00 81.94 280 ALA A N 1
ATOM 2228 C CA . ALA A 1 280 ? -5.381 -15.308 3.552 1.00 81.94 280 ALA A CA 1
ATOM 2229 C C . ALA A 1 280 ? -5.524 -14.990 5.059 1.00 81.94 280 ALA A C 1
ATOM 2231 O O . ALA A 1 280 ? -5.104 -13.912 5.505 1.00 81.94 280 ALA A O 1
ATOM 2232 N N . PRO A 1 281 ? -6.107 -15.886 5.878 1.00 84.12 281 PRO A N 1
ATOM 2233 C CA . PRO A 1 281 ? -6.183 -15.707 7.332 1.00 84.12 281 PRO A CA 1
ATOM 2234 C C . PRO A 1 281 ? -4.813 -15.502 7.998 1.00 84.12 281 PRO A C 1
ATOM 2236 O O . PRO A 1 281 ? -4.711 -14.799 9.000 1.00 84.12 281 PRO A O 1
ATOM 2239 N N . GLU A 1 282 ? -3.752 -16.067 7.417 1.00 88.44 282 GLU A N 1
ATOM 2240 C CA . GLU A 1 282 ? -2.362 -15.985 7.878 1.00 88.44 282 GLU A CA 1
ATOM 2241 C C . GLU A 1 282 ? -1.632 -14.717 7.401 1.00 88.44 282 GLU A C 1
ATOM 2243 O O . GLU A 1 282 ? -0.404 -14.627 7.510 1.00 88.44 282 GLU A O 1
ATOM 2248 N N . GLN A 1 283 ? -2.369 -13.737 6.873 1.00 90.19 283 GLN A N 1
ATOM 2249 C CA . GLN A 1 283 ? -1.852 -12.458 6.394 1.00 90.19 283 GLN A CA 1
ATOM 2250 C C . GLN A 1 283 ? -2.601 -11.283 7.027 1.00 90.19 283 GLN A C 1
ATOM 2252 O O . GLN A 1 283 ? -3.824 -11.313 7.168 1.00 90.19 283 GLN A O 1
ATOM 2257 N N . ILE A 1 284 ? -1.861 -10.229 7.366 1.00 91.81 284 ILE A N 1
ATOM 2258 C CA . ILE A 1 284 ? -2.384 -8.922 7.776 1.00 91.81 284 ILE A CA 1
ATOM 2259 C C . ILE A 1 284 ? -2.050 -7.903 6.683 1.00 91.81 284 ILE A C 1
ATOM 2261 O O . ILE A 1 284 ? -0.888 -7.794 6.275 1.00 91.81 284 ILE A O 1
ATOM 2265 N N . GLY A 1 285 ? -3.057 -7.163 6.220 1.00 88.38 285 GLY A N 1
ATOM 2266 C CA . GLY A 1 285 ? -2.896 -6.032 5.313 1.00 88.38 285 GLY A CA 1
ATOM 2267 C C . GLY A 1 285 ? -2.475 -4.750 6.037 1.00 88.38 285 GLY A C 1
ATOM 2268 O O . GLY A 1 285 ? -2.398 -4.670 7.267 1.00 88.38 285 GLY A O 1
ATOM 2269 N N . TYR A 1 286 ? -2.145 -3.724 5.254 1.00 86.88 286 TYR A N 1
ATOM 2270 C CA . TYR A 1 286 ? -1.589 -2.484 5.793 1.00 86.88 286 TYR A CA 1
ATOM 2271 C C . TYR A 1 286 ? -2.598 -1.719 6.657 1.00 86.88 286 TYR A C 1
ATOM 2273 O O . TYR A 1 286 ? -2.247 -1.223 7.726 1.00 86.88 286 TYR A O 1
ATOM 2281 N N . SER A 1 287 ? -3.861 -1.652 6.234 1.00 87.44 287 SER A N 1
ATOM 2282 C CA . SER A 1 287 ? -4.904 -0.917 6.955 1.00 87.44 287 SER A CA 1
ATOM 2283 C C . SER A 1 287 ? -5.244 -1.554 8.300 1.00 87.44 287 SER A C 1
ATOM 2285 O O . SER A 1 287 ? -5.376 -0.832 9.286 1.00 87.44 287 SER A O 1
ATOM 2287 N N . GLU A 1 288 ? -5.326 -2.885 8.380 1.00 91.94 288 GLU A N 1
ATOM 2288 C CA . GLU A 1 288 ? -5.569 -3.589 9.642 1.00 91.94 288 GLU A CA 1
ATOM 2289 C C . GLU A 1 288 ? -4.399 -3.412 10.606 1.00 91.94 288 GLU A C 1
ATOM 2291 O O . GLU A 1 288 ? -4.598 -3.152 11.795 1.00 91.94 288 GLU A O 1
ATOM 2296 N N . PHE A 1 289 ? -3.173 -3.494 10.087 1.00 93.50 289 PHE A N 1
ATOM 2297 C CA . PHE A 1 289 ? -1.978 -3.256 10.882 1.00 93.50 289 PHE A CA 1
ATOM 2298 C C . PHE A 1 289 ? -1.921 -1.826 11.430 1.00 93.50 289 PHE A C 1
ATOM 2300 O O . PHE A 1 289 ? -1.670 -1.631 12.622 1.00 93.50 289 PHE A O 1
ATOM 2307 N N . LEU A 1 290 ? -2.171 -0.821 10.583 1.00 92.44 290 LEU A N 1
ATOM 2308 C CA . LEU A 1 290 ? -2.202 0.576 11.010 1.00 92.44 290 LEU A CA 1
ATOM 2309 C C . LEU A 1 290 ? -3.287 0.813 12.058 1.00 92.44 290 LEU A C 1
ATOM 2311 O O . LEU A 1 290 ? -2.996 1.431 13.079 1.00 92.44 290 LEU A O 1
ATOM 2315 N N . ALA A 1 291 ? -4.495 0.286 11.841 1.00 93.50 291 ALA A N 1
ATOM 2316 C CA . ALA A 1 291 ? -5.608 0.398 12.780 1.00 93.50 291 ALA A CA 1
ATOM 2317 C C . ALA A 1 291 ? -5.252 -0.151 14.162 1.00 93.50 291 ALA A C 1
ATOM 2319 O O . ALA A 1 291 ? -5.505 0.503 15.175 1.00 93.50 291 ALA A O 1
ATOM 2320 N N . ALA A 1 292 ? -4.600 -1.315 14.199 1.00 95.50 292 ALA A N 1
ATOM 2321 C CA . ALA A 1 292 ? -4.133 -1.914 15.439 1.00 95.50 292 ALA A CA 1
ATOM 2322 C C . ALA A 1 292 ? -3.070 -1.053 16.141 1.00 95.50 292 ALA A C 1
ATOM 2324 O O . ALA A 1 292 ? -3.002 -1.044 17.367 1.00 95.50 292 ALA A O 1
ATOM 2325 N N . CYS A 1 293 ? -2.255 -0.309 15.389 1.00 94.56 293 CYS A N 1
ATOM 2326 C CA . CYS A 1 293 ? -1.224 0.569 15.941 1.00 94.56 293 CYS A CA 1
ATOM 2327 C C . CYS A 1 293 ? -1.766 1.900 16.486 1.00 94.56 293 CYS A C 1
ATOM 2329 O O . CYS A 1 293 ? -1.090 2.524 17.305 1.00 94.56 293 CYS A O 1
ATOM 2331 N N . LEU A 1 294 ? -2.966 2.340 16.081 1.00 93.56 294 LEU A N 1
ATOM 2332 C CA . LEU A 1 294 ? -3.523 3.640 16.484 1.00 93.56 294 LEU A CA 1
ATOM 2333 C C . LEU A 1 294 ? -3.537 3.871 18.001 1.00 93.56 294 LEU A C 1
ATOM 2335 O O . LEU A 1 294 ? -3.092 4.942 18.420 1.00 93.56 294 LEU A O 1
ATOM 2339 N N . PRO A 1 295 ? -3.945 2.905 18.849 1.00 93.44 295 PRO A N 1
ATOM 2340 C CA . PRO A 1 295 ? -3.945 3.108 20.298 1.00 93.44 295 PRO A CA 1
ATOM 2341 C C . PRO A 1 295 ? -2.542 3.200 20.920 1.00 93.44 295 PRO A C 1
ATOM 2343 O O . PRO A 1 295 ? -2.408 3.573 22.084 1.00 93.44 295 PRO A O 1
ATOM 2346 N N . GLY A 1 296 ? -1.499 2.832 20.168 1.00 90.69 296 GLY A N 1
ATOM 2347 C CA . GLY A 1 296 ? -0.096 3.010 20.546 1.00 90.69 296 GLY A CA 1
ATOM 2348 C C . GLY A 1 296 ? 0.536 4.296 20.002 1.00 90.69 296 GLY A C 1
ATOM 2349 O O . GLY A 1 296 ? 1.566 4.730 20.520 1.00 90.69 296 GLY A O 1
ATOM 2350 N N . CYS A 1 297 ? -0.067 4.901 18.973 1.00 88.81 297 CYS A N 1
ATOM 2351 C CA . CYS A 1 297 ? 0.388 6.141 18.337 1.00 88.81 297 CYS A CA 1
ATOM 2352 C C . CYS A 1 297 ? -0.301 7.394 18.896 1.00 88.81 297 CYS A C 1
ATOM 2354 O O . CYS A 1 297 ? 0.289 8.473 18.877 1.00 88.81 297 CYS A O 1
ATOM 2356 N N . PHE A 1 298 ? -1.528 7.267 19.402 1.00 89.00 298 PHE A N 1
ATOM 2357 C CA . PHE A 1 298 ? -2.338 8.388 19.876 1.00 89.00 298 PHE A CA 1
ATOM 2358 C C . PHE A 1 298 ? -2.863 8.148 21.289 1.00 89.00 298 PHE A C 1
ATOM 2360 O O . PHE A 1 298 ? -3.026 7.011 21.729 1.00 89.00 298 PHE A O 1
ATOM 2367 N N . THR A 1 299 ? -3.176 9.233 22.001 1.00 88.75 299 THR A N 1
ATOM 2368 C CA . THR A 1 299 ? -3.918 9.121 23.260 1.00 88.75 299 THR A CA 1
ATOM 2369 C C . THR A 1 299 ? -5.347 8.664 22.979 1.00 88.75 299 THR A C 1
ATOM 2371 O O . THR A 1 299 ? -5.936 9.000 21.950 1.00 88.75 299 THR A O 1
ATOM 2374 N N . ASN A 1 300 ? -5.928 7.919 23.918 1.00 87.38 300 ASN A N 1
ATOM 2375 C CA . ASN A 1 300 ? -7.272 7.366 23.755 1.00 87.38 300 ASN A CA 1
ATOM 2376 C C . ASN A 1 300 ? -8.325 8.448 23.522 1.00 87.38 300 ASN A C 1
ATOM 2378 O O . ASN A 1 300 ? -9.157 8.302 22.635 1.00 87.38 300 ASN A O 1
ATOM 2382 N N . ASP A 1 301 ? -8.279 9.543 24.283 1.00 87.75 301 ASP A N 1
ATOM 2383 C CA . ASP A 1 301 ? -9.269 10.614 24.153 1.00 87.75 301 ASP A CA 1
ATOM 2384 C C . ASP A 1 301 ? -9.148 11.342 22.810 1.00 87.75 301 ASP A C 1
ATOM 2386 O O . ASP A 1 301 ? -10.168 11.674 22.205 1.00 87.75 301 ASP A O 1
ATOM 2390 N N . HIS A 1 302 ? -7.924 11.520 22.300 1.00 89.62 302 HIS A N 1
ATOM 2391 C CA . HIS A 1 302 ? -7.707 12.057 20.959 1.00 89.62 302 HIS A CA 1
ATOM 2392 C C . HIS A 1 302 ? -8.263 11.101 19.900 1.00 89.62 302 HIS A C 1
ATOM 2394 O O . HIS A 1 302 ? -9.092 11.502 19.092 1.00 89.62 302 HIS A O 1
ATOM 2400 N N . LEU A 1 303 ? -7.875 9.822 19.937 1.00 90.06 303 LEU A N 1
ATOM 2401 C CA . LEU A 1 303 ? -8.320 8.827 18.960 1.00 90.06 303 LEU A CA 1
ATOM 2402 C C . LEU A 1 303 ? -9.849 8.679 18.940 1.00 90.06 303 LEU A C 1
ATOM 2404 O O . LEU A 1 303 ? -10.447 8.686 17.871 1.00 90.06 303 LEU A O 1
ATOM 2408 N N . VAL A 1 304 ? -10.490 8.596 20.108 1.00 90.81 304 VAL A N 1
ATOM 2409 C CA . VAL A 1 304 ? -11.955 8.512 20.214 1.00 90.81 304 VAL A CA 1
ATOM 2410 C C . VAL A 1 304 ? -12.623 9.752 19.623 1.00 90.81 304 VAL A C 1
ATOM 2412 O O . VAL A 1 304 ? -13.602 9.612 18.897 1.00 90.81 304 VAL A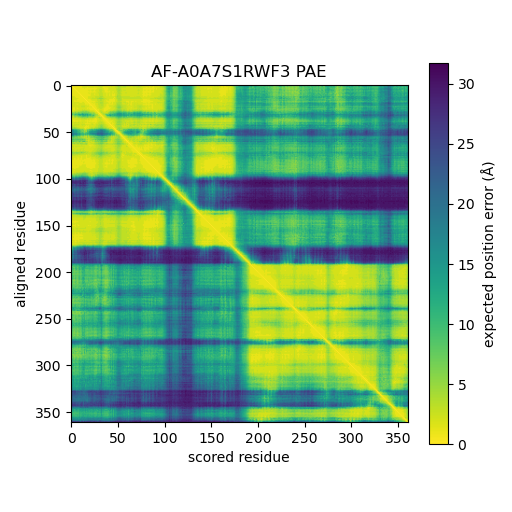 O 1
ATOM 2415 N N . SER A 1 305 ? -12.089 10.945 19.895 1.00 90.19 305 SER A N 1
ATOM 2416 C CA . SER A 1 305 ? -12.648 12.198 19.374 1.00 90.19 305 SER A CA 1
ATOM 2417 C C . SER A 1 305 ? -12.502 12.313 17.854 1.00 90.19 305 SER A C 1
ATOM 2419 O O . SER A 1 305 ? -13.432 12.753 17.185 1.00 90.19 305 SER A O 1
ATOM 2421 N N . GLU A 1 306 ? -11.366 11.889 17.295 1.00 90.00 306 GLU A N 1
ATOM 2422 C CA . GLU A 1 306 ? -11.144 11.887 15.843 1.00 90.00 306 GLU A CA 1
ATOM 2423 C C . GLU A 1 306 ? -12.054 10.884 15.124 1.00 90.00 306 GLU A C 1
ATOM 2425 O O . GLU A 1 306 ? -12.660 11.218 14.108 1.00 90.00 306 GLU A O 1
ATOM 2430 N N . VAL A 1 307 ? -12.195 9.667 15.664 1.00 89.31 307 VAL A N 1
ATOM 2431 C CA . VAL A 1 307 ? -13.090 8.650 15.089 1.00 89.31 307 VAL A CA 1
ATOM 2432 C C . VAL A 1 307 ? -14.544 9.109 15.180 1.00 89.31 307 VAL A C 1
ATOM 2434 O O . VAL A 1 307 ? -15.297 8.917 14.230 1.00 89.31 307 VAL A O 1
ATOM 2437 N N . PHE A 1 308 ? -14.933 9.748 16.290 1.00 89.75 308 PHE A N 1
ATOM 2438 C CA . PHE A 1 308 ? -16.264 10.332 16.435 1.00 89.75 308 PHE A CA 1
ATOM 2439 C C . PHE A 1 308 ? -16.520 11.389 15.358 1.00 89.75 308 PHE A C 1
ATOM 2441 O O . PHE A 1 308 ? -17.519 11.303 14.661 1.00 89.75 308 PHE A O 1
ATOM 2448 N N . ARG A 1 309 ? -15.581 12.321 15.151 1.00 89.00 309 ARG A N 1
ATOM 2449 C CA . ARG A 1 309 ? -15.706 13.378 14.134 1.00 89.00 309 ARG A CA 1
ATOM 2450 C C . ARG A 1 309 ? -15.730 12.845 12.700 1.00 89.00 309 ARG A C 1
ATOM 2452 O O . ARG A 1 309 ? -16.306 13.472 11.827 1.00 89.00 309 ARG A O 1
ATOM 2459 N N . MET A 1 310 ? -15.084 11.709 12.433 1.00 85.38 310 MET A N 1
ATOM 2460 C CA . MET A 1 310 ? -15.202 11.052 11.127 1.00 85.38 310 MET A CA 1
ATOM 2461 C C . MET A 1 310 ? -16.631 10.541 10.882 1.00 85.38 310 MET A C 1
ATOM 2463 O O . MET A 1 310 ? -17.081 10.510 9.739 1.00 85.38 310 MET A O 1
ATOM 2467 N N . LEU A 1 311 ? -17.310 10.092 11.938 1.00 85.12 311 LEU A N 1
ATOM 2468 C CA . LEU A 1 311 ? -18.652 9.522 11.858 1.00 85.12 311 LEU A CA 1
ATOM 2469 C C . LEU A 1 311 ? -19.763 10.569 11.931 1.00 85.12 311 LEU A C 1
ATOM 2471 O O . LEU A 1 311 ? -20.769 10.378 11.266 1.00 85.12 311 LEU A O 1
ATOM 2475 N N . ASP A 1 312 ? -19.586 11.621 12.724 1.00 86.75 312 ASP A N 1
ATOM 2476 C CA . ASP A 1 312 ? -20.495 12.765 12.846 1.00 86.75 312 ASP A CA 1
ATOM 2477 C C . ASP A 1 312 ? -20.294 13.695 11.638 1.00 86.75 312 ASP A C 1
ATOM 2479 O O . ASP A 1 312 ? -19.441 14.587 11.622 1.00 86.75 312 ASP A O 1
ATOM 2483 N N . THR A 1 313 ? -21.009 13.394 10.558 1.00 84.00 313 THR A N 1
ATOM 2484 C CA . THR A 1 313 ? -20.810 14.029 9.251 1.00 84.00 313 THR A CA 1
ATOM 2485 C C . THR A 1 313 ? -21.507 15.378 9.138 1.00 84.00 313 THR A C 1
ATOM 2487 O O . THR A 1 313 ? -21.049 16.233 8.372 1.00 84.00 313 THR A O 1
ATOM 2490 N N . ASP A 1 314 ? -22.589 15.589 9.890 1.00 86.88 314 ASP A N 1
ATOM 2491 C CA . ASP A 1 314 ? -23.309 16.862 9.944 1.00 86.88 314 ASP A CA 1
ATOM 2492 C C . ASP A 1 314 ? -22.840 17.789 11.086 1.00 86.88 314 ASP A C 1
ATOM 2494 O O . ASP A 1 314 ? -23.175 18.977 11.077 1.00 86.88 314 ASP A O 1
ATOM 2498 N N . ASN A 1 315 ? -21.935 17.308 11.948 1.00 87.62 315 ASN A N 1
ATOM 2499 C CA . ASN A 1 315 ? -21.356 18.009 13.097 1.00 87.62 315 ASN A CA 1
ATOM 2500 C C . ASN A 1 315 ? -22.406 18.429 14.135 1.00 87.62 315 ASN A C 1
ATOM 2502 O O . ASN A 1 315 ? -22.263 19.483 14.771 1.00 87.62 315 ASN A O 1
ATOM 2506 N N . ASP A 1 316 ? -23.462 17.636 14.308 1.00 89.56 316 ASP A N 1
ATOM 2507 C CA . ASP A 1 316 ? -24.490 17.887 15.317 1.00 89.56 316 ASP A CA 1
ATOM 2508 C C . ASP A 1 316 ? -24.082 17.402 16.728 1.00 89.56 316 ASP A C 1
ATOM 2510 O O . ASP A 1 316 ? -24.752 17.713 17.722 1.00 89.56 316 ASP A O 1
ATOM 2514 N N . GLY A 1 317 ? -22.933 16.722 16.847 1.00 88.75 317 GLY A N 1
ATOM 2515 C CA . GLY A 1 317 ? -22.399 16.185 18.097 1.00 88.75 317 GLY A CA 1
ATOM 2516 C C . GLY A 1 317 ? -22.988 14.828 18.489 1.00 88.75 317 GLY A C 1
ATOM 2517 O O . GLY A 1 317 ? -22.754 14.354 19.613 1.00 88.75 317 GLY A O 1
ATOM 2518 N N . LEU A 1 318 ? -23.744 14.201 17.592 1.00 88.44 318 LEU A N 1
ATOM 2519 C CA . LEU A 1 318 ? -24.343 12.883 17.708 1.00 88.44 318 LEU A CA 1
ATOM 2520 C C . LEU A 1 318 ? -23.930 12.045 16.494 1.00 88.44 318 LEU A C 1
ATOM 2522 O O . LEU A 1 318 ? -23.586 12.545 15.440 1.00 88.44 318 LEU A O 1
ATOM 2526 N N . ILE A 1 319 ? -23.925 10.728 16.662 1.00 85.44 319 ILE A N 1
ATOM 2527 C CA . ILE A 1 319 ? -23.744 9.803 15.549 1.00 85.44 319 ILE A CA 1
ATOM 2528 C C . ILE A 1 319 ? -25.077 9.116 15.309 1.00 85.44 319 ILE A C 1
ATOM 2530 O O . ILE A 1 319 ? -25.514 8.280 16.114 1.00 85.44 319 ILE A O 1
ATOM 2534 N N . ALA A 1 320 ? -25.706 9.440 14.188 1.00 83.81 320 ALA A N 1
ATOM 2535 C CA . ALA A 1 320 ? -26.909 8.781 13.733 1.00 83.81 320 ALA A CA 1
ATOM 2536 C C . ALA A 1 320 ? -26.603 7.461 13.023 1.00 83.81 320 ALA A C 1
ATOM 2538 O O . ALA A 1 320 ? -25.557 7.232 12.408 1.00 83.81 320 ALA A O 1
ATOM 2539 N N . ARG A 1 321 ? -27.588 6.560 13.038 1.00 73.81 321 ARG A N 1
ATOM 2540 C CA . ARG A 1 321 ? -27.497 5.278 12.325 1.00 73.81 321 ARG A CA 1
ATOM 2541 C C . ARG A 1 321 ? -27.194 5.438 10.831 1.00 73.81 321 ARG A C 1
ATOM 2543 O O . ARG A 1 321 ? -26.511 4.588 10.262 1.00 73.81 321 ARG A O 1
ATOM 2550 N N . ALA A 1 322 ? -27.741 6.472 10.195 1.00 74.19 322 ALA A N 1
ATOM 2551 C CA . ALA A 1 322 ? -27.503 6.737 8.779 1.00 74.19 322 ALA A CA 1
ATOM 2552 C C . ALA A 1 322 ? -26.024 7.051 8.508 1.00 74.19 322 ALA A C 1
ATOM 2554 O O . ALA A 1 322 ? -25.465 6.536 7.544 1.00 74.19 322 ALA A O 1
ATOM 2555 N N . GLU A 1 323 ? -25.379 7.801 9.396 1.00 76.88 323 GLU A N 1
ATOM 2556 C CA . GLU A 1 323 ? -23.978 8.199 9.265 1.00 76.88 323 GLU A CA 1
ATOM 2557 C C . GLU A 1 323 ? -23.028 7.021 9.501 1.00 76.88 323 GLU A C 1
ATOM 2559 O O . GLU A 1 323 ? -22.098 6.792 8.729 1.00 76.88 323 GLU A O 1
ATOM 2564 N N . LEU A 1 324 ? -23.346 6.160 10.477 1.00 71.62 324 LEU A N 1
ATOM 2565 C CA . LEU A 1 324 ? -22.630 4.894 10.682 1.00 71.62 324 LEU A CA 1
ATOM 2566 C C . LEU A 1 324 ? -22.649 4.000 9.441 1.00 71.62 324 LEU A C 1
ATOM 2568 O O . LEU A 1 324 ? -21.652 3.349 9.127 1.00 71.62 324 LEU A O 1
ATOM 2572 N N . LEU A 1 325 ? -23.792 3.935 8.755 1.00 68.00 325 LEU A N 1
ATOM 2573 C CA . LEU A 1 325 ? -23.939 3.144 7.534 1.00 68.00 325 LEU A CA 1
ATOM 2574 C C . LEU A 1 325 ? -23.236 3.797 6.338 1.00 68.00 325 LEU A C 1
ATOM 2576 O O . LEU A 1 325 ? -22.733 3.074 5.480 1.00 68.00 325 LEU A O 1
ATOM 2580 N N . ALA A 1 326 ? -23.186 5.131 6.286 1.00 68.12 326 ALA A N 1
ATOM 2581 C CA . ALA A 1 326 ? -22.552 5.877 5.203 1.00 68.12 326 ALA A CA 1
ATOM 2582 C C . ALA A 1 326 ? -21.028 5.681 5.164 1.00 68.12 326 ALA A C 1
ATOM 2584 O O . ALA A 1 326 ? -20.453 5.606 4.080 1.00 68.12 326 ALA A O 1
ATOM 2585 N N . VAL A 1 327 ? -20.382 5.554 6.327 1.00 63.38 327 VAL A N 1
ATOM 2586 C CA . VAL A 1 327 ? -18.916 5.451 6.413 1.00 63.38 327 VAL A CA 1
ATOM 2587 C C . VAL A 1 327 ? -18.402 4.008 6.288 1.00 63.38 327 VAL A C 1
ATOM 2589 O O . VAL A 1 327 ? -17.293 3.795 5.812 1.00 63.38 327 VAL A O 1
ATOM 2592 N N . ALA A 1 328 ? -19.181 2.992 6.673 1.00 56.81 328 ALA A N 1
ATOM 2593 C CA . ALA A 1 328 ? -18.648 1.645 6.920 1.00 56.81 328 ALA A CA 1
ATOM 2594 C C . ALA A 1 328 ? -19.424 0.529 6.191 1.00 56.81 328 ALA A C 1
ATOM 2596 O O . ALA A 1 328 ? -19.981 -0.374 6.821 1.00 56.81 328 ALA A O 1
ATOM 2597 N N . ALA A 1 329 ? -19.469 0.585 4.858 1.00 51.97 329 ALA A N 1
ATOM 2598 C CA . ALA A 1 329 ? -20.371 -0.201 4.004 1.00 51.97 329 ALA A CA 1
ATOM 2599 C C . ALA A 1 329 ? -20.286 -1.754 4.074 1.00 51.97 329 ALA A C 1
ATOM 2601 O O . ALA A 1 329 ? -21.121 -2.406 3.447 1.00 51.97 329 ALA A O 1
ATOM 2602 N N . PRO A 1 330 ? -19.357 -2.387 4.819 1.00 52.72 330 PRO A N 1
ATOM 2603 C CA . PRO A 1 330 ? -19.595 -3.766 5.299 1.00 52.72 330 PRO A CA 1
ATOM 2604 C C . PRO A 1 330 ? -19.482 -3.966 6.827 1.00 52.72 330 PRO A C 1
ATOM 2606 O O . PRO A 1 330 ? -20.181 -4.802 7.400 1.00 52.72 330 PRO A O 1
ATOM 2609 N N . ALA A 1 331 ? -18.636 -3.200 7.522 1.00 49.66 331 ALA A N 1
ATOM 2610 C CA . ALA A 1 331 ? -18.383 -3.353 8.961 1.00 49.66 331 ALA A CA 1
ATOM 2611 C C . ALA A 1 331 ? -19.534 -2.836 9.852 1.00 49.66 331 ALA A C 1
ATOM 2613 O O . ALA A 1 331 ? -19.807 -3.373 10.931 1.00 49.66 331 ALA A O 1
ATOM 2614 N N . SER A 1 332 ? -20.246 -1.803 9.390 1.00 51.94 332 SER A N 1
ATOM 2615 C CA . SER A 1 332 ? -21.329 -1.148 10.137 1.00 51.94 332 SER A CA 1
ATOM 2616 C C . SER A 1 332 ? -22.612 -1.955 10.191 1.00 51.94 332 SER A C 1
ATOM 2618 O O . SER A 1 332 ? -23.433 -1.711 11.073 1.00 51.94 332 SER A O 1
ATOM 2620 N N . THR A 1 333 ? -22.821 -2.922 9.294 1.00 53.75 333 THR A N 1
ATOM 2621 C CA . THR A 1 333 ? -24.079 -3.674 9.280 1.00 53.75 333 THR A CA 1
ATOM 2622 C C . THR A 1 333 ? -24.238 -4.449 10.586 1.00 53.75 333 THR A C 1
ATOM 2624 O O . THR A 1 333 ? -25.304 -4.403 11.194 1.00 53.75 333 THR A O 1
ATOM 2627 N N . ALA A 1 334 ? -23.154 -5.049 11.088 1.00 55.31 334 ALA A N 1
ATOM 2628 C CA . ALA A 1 334 ? -23.130 -5.701 12.393 1.00 55.31 334 ALA A CA 1
ATOM 2629 C C . ALA A 1 334 ? -23.261 -4.696 13.557 1.00 55.31 334 ALA A C 1
ATOM 2631 O O . ALA A 1 334 ? -23.996 -4.963 14.510 1.00 55.31 334 ALA A O 1
ATOM 2632 N N . PHE A 1 335 ? -22.628 -3.515 13.473 1.00 58.19 335 PHE A N 1
ATOM 2633 C CA . PHE A 1 335 ? -22.757 -2.475 14.505 1.00 58.19 335 PHE A CA 1
ATOM 2634 C C . PHE A 1 335 ? -24.175 -1.939 14.629 1.00 58.19 335 PHE A C 1
ATOM 2636 O O . PHE A 1 335 ? -24.765 -1.973 15.707 1.00 58.19 335 PHE A O 1
ATOM 2643 N N . ALA A 1 336 ? -24.739 -1.487 13.512 1.00 57.22 336 ALA A N 1
ATOM 2644 C CA . ALA A 1 336 ? -26.074 -0.929 13.427 1.00 57.22 336 ALA A CA 1
ATOM 2645 C C . ALA A 1 336 ? -27.124 -1.980 13.816 1.00 57.22 336 ALA A C 1
ATOM 2647 O O . ALA A 1 336 ? -28.141 -1.647 14.422 1.00 57.22 336 ALA A O 1
ATOM 2648 N N . GLN A 1 337 ? -26.873 -3.263 13.525 1.00 58.12 337 GLN A N 1
ATOM 2649 C CA . GLN A 1 337 ? -27.700 -4.369 14.016 1.00 58.12 337 GLN A CA 1
ATOM 2650 C C . GLN A 1 337 ? -27.556 -4.609 15.525 1.00 58.12 337 GLN A C 1
ATOM 2652 O O . GLN A 1 337 ? -28.547 -4.953 16.169 1.00 58.12 337 GLN A O 1
ATOM 2657 N N . SER A 1 338 ? -26.369 -4.420 16.111 1.00 56.38 338 SER A N 1
ATOM 2658 C CA . SER A 1 338 ? -26.190 -4.524 17.566 1.00 56.38 338 SER A CA 1
ATOM 2659 C C . SER A 1 338 ? -26.876 -3.374 18.316 1.00 56.38 338 SER A C 1
ATOM 2661 O O . SER A 1 338 ? -27.536 -3.623 19.323 1.00 56.38 338 SER A O 1
ATOM 2663 N N . GLN A 1 339 ? -26.834 -2.150 17.769 1.00 57.50 339 GLN A N 1
ATOM 2664 C CA . GLN A 1 339 ? -27.511 -0.973 18.332 1.00 57.50 339 GLN A CA 1
ATOM 2665 C C . GLN A 1 339 ? -29.039 -1.069 18.220 1.00 57.50 339 GLN A C 1
ATOM 2667 O O . GLN A 1 339 ? -29.749 -0.690 19.149 1.00 57.50 339 GLN A O 1
ATOM 2672 N N . ARG A 1 340 ? -29.564 -1.711 17.161 1.00 48.75 340 ARG A N 1
ATOM 2673 C CA . ARG A 1 340 ? -31.003 -2.027 17.033 1.00 48.75 340 ARG A CA 1
ATOM 2674 C C . ARG A 1 340 ? -31.589 -2.752 18.247 1.00 48.75 340 ARG A C 1
ATOM 2676 O O . ARG A 1 340 ? -32.771 -2.589 18.523 1.00 48.75 340 ARG A O 1
ATOM 2683 N N . ARG A 1 341 ? -30.805 -3.583 18.945 1.00 51.88 341 ARG A N 1
ATOM 2684 C CA . ARG A 1 341 ? -31.270 -4.312 20.139 1.00 51.88 341 ARG A CA 1
ATOM 2685 C C . ARG A 1 341 ? -31.257 -3.454 21.407 1.00 51.88 341 ARG A C 1
ATOM 2687 O O . ARG A 1 341 ? -31.944 -3.805 22.358 1.00 51.88 341 ARG A O 1
ATOM 2694 N N . ALA A 1 342 ? -30.483 -2.369 21.418 1.00 55.06 342 ALA A N 1
ATOM 2695 C CA . ALA A 1 342 ? -30.296 -1.489 22.569 1.00 55.06 342 ALA A CA 1
ATOM 2696 C C . ALA A 1 342 ? -31.259 -0.285 22.590 1.00 55.06 342 ALA A C 1
ATOM 2698 O O . ALA A 1 342 ? -31.388 0.351 23.628 1.00 55.06 342 ALA A O 1
ATOM 2699 N N . GLY A 1 343 ? -31.9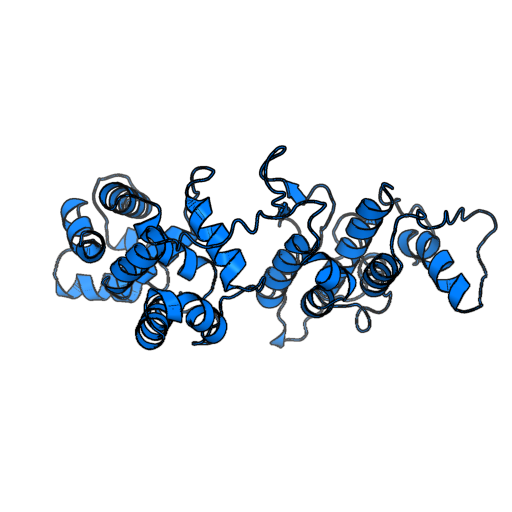54 0.009 21.482 1.00 52.53 343 GLY A N 1
ATOM 2700 C CA . GLY A 1 343 ? -32.990 1.049 21.421 1.00 52.53 343 GLY A CA 1
ATOM 2701 C C . GLY A 1 343 ? -32.483 2.491 21.272 1.00 52.53 343 GLY A C 1
ATOM 2702 O O . GLY A 1 343 ? -33.304 3.402 21.268 1.00 52.53 343 GLY A O 1
ATOM 2703 N N . ASN A 1 344 ? -31.171 2.703 21.113 1.00 58.03 344 ASN A N 1
ATOM 2704 C CA . ASN A 1 344 ? -30.578 4.024 20.891 1.00 58.03 344 ASN A CA 1
ATOM 2705 C C . ASN A 1 344 ? -30.264 4.225 19.399 1.00 58.03 344 ASN A C 1
ATOM 2707 O O . ASN A 1 344 ? -29.366 3.579 18.859 1.00 58.03 344 ASN A O 1
ATOM 2711 N N . ASP A 1 345 ? -30.994 5.128 18.741 1.00 70.31 345 ASP A N 1
ATOM 2712 C CA . ASP A 1 345 ? -30.778 5.492 17.328 1.00 70.31 345 ASP A CA 1
ATOM 2713 C C . ASP A 1 345 ? -29.706 6.588 17.131 1.00 70.31 345 ASP A C 1
ATOM 2715 O O . ASP A 1 345 ? -29.311 6.864 15.994 1.00 70.31 345 ASP A O 1
ATOM 2719 N N . LEU A 1 346 ? -29.226 7.182 18.231 1.00 78.88 346 LEU A N 1
ATOM 2720 C CA . LEU A 1 346 ? -28.230 8.256 18.280 1.00 78.88 346 LEU A CA 1
ATOM 2721 C C . LEU A 1 346 ? -27.183 7.937 19.358 1.00 78.88 346 LEU A C 1
ATOM 2723 O O . LEU A 1 346 ? -27.539 7.452 20.434 1.00 78.88 346 LEU A O 1
ATOM 2727 N N . LEU A 1 347 ? -25.906 8.209 19.078 1.00 83.31 347 LEU A N 1
ATOM 2728 C CA . LEU A 1 347 ? -24.799 8.047 20.028 1.00 83.31 347 LEU A CA 1
ATOM 2729 C C . LEU A 1 347 ? -24.087 9.381 20.245 1.00 83.31 347 LEU A C 1
ATOM 2731 O O . LEU A 1 347 ? -23.481 9.908 19.319 1.00 83.31 347 LEU A O 1
ATOM 2735 N N . CYS A 1 348 ? -24.083 9.901 21.471 1.00 87.06 348 CYS A N 1
ATOM 2736 C CA . CYS A 1 348 ? -23.234 11.051 21.798 1.00 87.06 348 CYS A CA 1
ATOM 2737 C C . CYS A 1 348 ? -21.776 10.621 22.049 1.00 87.06 348 CYS A C 1
ATOM 2739 O O . CYS A 1 348 ? -21.489 9.447 22.319 1.00 87.06 348 CYS A O 1
ATOM 2741 N N . LEU A 1 349 ? -20.841 11.578 22.059 1.00 86.12 349 LEU A N 1
ATOM 2742 C CA . LEU A 1 349 ? -19.414 11.307 22.293 1.00 86.12 349 LEU A CA 1
ATOM 2743 C C . LEU A 1 349 ? -19.154 10.505 23.578 1.00 86.12 349 LEU A C 1
ATOM 2745 O O . LEU A 1 349 ? -18.307 9.613 23.603 1.00 86.12 349 LEU A O 1
ATOM 2749 N N . SER A 1 350 ? -19.901 10.782 24.652 1.00 86.12 350 SER A N 1
ATOM 2750 C CA . SER A 1 350 ? -19.716 10.086 25.930 1.00 86.12 350 SER A CA 1
ATOM 2751 C C . SER A 1 350 ? -20.126 8.609 25.875 1.00 86.12 350 SER A C 1
ATOM 2753 O O . SER A 1 350 ? -19.505 7.775 26.534 1.00 86.12 350 SER A O 1
ATOM 2755 N N . GLU A 1 351 ? -21.143 8.270 25.082 1.00 86.19 351 GLU A N 1
ATOM 2756 C CA . GLU A 1 351 ? -21.600 6.895 24.869 1.00 86.19 351 GLU A CA 1
ATOM 2757 C C . GLU A 1 351 ? -20.659 6.162 23.919 1.00 86.19 351 GLU A C 1
ATOM 2759 O O . GLU A 1 351 ? -20.243 5.040 24.210 1.00 86.19 351 GLU A O 1
ATOM 2764 N N . PHE A 1 352 ? -20.235 6.827 22.843 1.00 87.00 352 PHE A N 1
ATOM 2765 C CA . PHE A 1 352 ? -19.234 6.298 21.923 1.00 87.00 352 PHE A CA 1
ATOM 2766 C C . PHE A 1 352 ? -17.907 5.988 22.639 1.00 87.00 352 PHE A C 1
ATOM 2768 O O . PHE A 1 352 ? -17.353 4.897 22.492 1.00 87.00 352 PHE A O 1
ATOM 2775 N N . ALA A 1 353 ? -17.451 6.876 23.527 1.00 86.62 353 ALA A N 1
ATOM 2776 C CA . ALA A 1 353 ? -16.265 6.649 24.351 1.00 86.62 353 ALA A CA 1
ATOM 2777 C C . ALA A 1 353 ? -16.382 5.410 25.261 1.00 86.62 353 ALA A C 1
ATOM 2779 O O . ALA A 1 353 ? -15.373 4.762 25.544 1.00 86.62 353 ALA A O 1
ATOM 2780 N N . ARG A 1 354 ? -17.593 5.036 25.708 1.00 86.25 354 ARG A N 1
ATOM 2781 C CA . ARG A 1 354 ? -17.808 3.785 26.466 1.00 86.25 354 ARG A CA 1
ATOM 2782 C C . ARG A 1 354 ? -17.667 2.557 25.575 1.00 86.25 354 ARG A C 1
ATOM 2784 O O . ARG A 1 354 ? -17.125 1.550 26.026 1.00 86.25 354 ARG A O 1
ATOM 2791 N N . LEU A 1 355 ? -18.107 2.634 24.322 1.00 84.31 355 LEU A N 1
ATOM 2792 C CA . LEU A 1 355 ? -17.936 1.545 23.357 1.00 84.31 355 LEU A CA 1
ATOM 2793 C C . LEU A 1 355 ? -16.461 1.332 22.986 1.00 84.31 355 LEU A C 1
ATOM 2795 O O . LEU A 1 355 ? -16.038 0.199 22.767 1.00 84.31 355 LEU A O 1
ATOM 2799 N N . MET A 1 356 ? -15.672 2.405 23.017 1.00 85.56 356 MET A N 1
ATOM 2800 C CA . MET A 1 356 ? -14.218 2.392 22.836 1.00 85.56 356 MET A CA 1
ATOM 2801 C C . MET A 1 356 ? -13.440 2.182 24.148 1.00 85.56 356 MET A C 1
ATOM 2803 O O . MET A 1 356 ? -12.224 2.364 24.185 1.00 85.56 356 MET A O 1
ATOM 2807 N N . SER A 1 357 ? -14.103 1.794 25.245 1.00 83.25 357 SER A N 1
ATOM 2808 C CA . SER A 1 357 ? -13.473 1.707 26.575 1.00 83.25 357 SER A CA 1
ATOM 2809 C C . SER A 1 357 ? -12.346 0.676 26.685 1.00 83.25 357 SER A C 1
ATOM 2811 O O . SER A 1 357 ? -11.481 0.853 27.539 1.00 83.25 357 SER A O 1
ATOM 2813 N N . GLY A 1 358 ? -12.298 -0.329 25.801 1.00 76.62 358 GLY A N 1
ATOM 2814 C CA . GLY A 1 358 ? -11.156 -1.251 25.679 1.00 76.62 358 GLY A CA 1
ATOM 2815 C C . GLY A 1 358 ? -9.839 -0.546 25.329 1.00 76.62 358 GLY A C 1
ATOM 2816 O O . GLY A 1 358 ? -8.765 -1.067 25.595 1.00 76.62 358 GLY A O 1
ATOM 2817 N N . LEU A 1 359 ? -9.894 0.689 24.816 1.00 80.06 359 LEU A N 1
ATOM 2818 C CA . LEU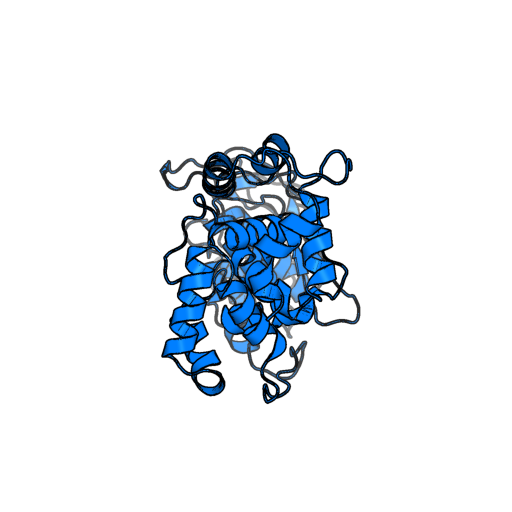 A 1 359 ? -8.697 1.507 24.635 1.00 80.06 359 LEU A CA 1
ATOM 2819 C C . LEU A 1 359 ? -8.146 2.074 25.949 1.00 80.06 359 LEU A C 1
ATOM 2821 O O . LEU A 1 359 ? -6.959 2.363 26.039 1.00 80.06 359 LEU A O 1
ATOM 2825 N N . ARG A 1 360 ? -8.992 2.270 26.967 1.00 65.31 360 ARG A N 1
ATOM 2826 C CA . ARG A 1 360 ? -8.662 3.021 28.192 1.00 65.31 360 ARG A CA 1
ATOM 2827 C C . ARG A 1 360 ? -7.943 2.210 29.270 1.00 65.31 360 ARG A C 1
ATOM 2829 O O . ARG A 1 360 ? -7.599 2.804 30.290 1.00 65.31 360 ARG A O 1
ATOM 2836 N N . ARG A 1 361 ? -7.763 0.904 29.078 1.00 54.81 361 ARG A N 1
ATOM 2837 C CA . ARG A 1 361 ? -7.125 0.025 30.063 1.00 54.81 361 ARG A CA 1
ATOM 2838 C C . ARG A 1 361 ? -5.613 -0.057 29.888 1.00 54.81 361 ARG A C 1
ATOM 2840 O O . ARG A 1 361 ? -5.112 0.049 28.741 1.00 54.81 361 ARG A O 1
#

InterPro domains:
  IPR000719 Protein kinase domain [PF00069] (2-171)
  IPR000719 Protein kinase domain [PS50011] (1-171)
  IPR000719 Protein kinase domain [SM00220] (1-171)
  IPR002048 EF-hand domain [PS50222] (299-334)
  IPR011009 Protein kinase-like domain superfamily [SSF56112] (2-172)
  IPR011992 EF-hand domain pair [SSF47473] (277-357)
  IPR018247 EF-Hand 1, calcium-binding site [PS00018] (312-324)
  IPR050205 Calcium-dependent Serine/Threonine Protein Kinases [PTHR24349] (1-324)